Protein AF-0000000078525592 (afdb_homodimer)

Radius of gyration: 19.22 Å; Cα contacts (8 Å, |Δi|>4): 771; chains: 2; bounding box: 45×51×46 Å

Secondary structure (DSSP, 8-state):
-EEEEGGGGGGGTTSSSTTHHHHHHHHHHHS-GGGPPSEEEESBTBSEEEEEEEEE-B-GGGS-EEE-SSEEEEEEEEESEEEEEEEEGGGS-EEEEEETTTTEEEE-S-S--EEEEEETTEEEEE-TTEEEEEEEESSS--EEEEEEEEEE--/-EEEEGGGGGGGTTSSSTTHHHHHHHHHHHS-GGGPPSEEEESSTTSEEEEEEEEE-B-GGGS-EEE-SSEEEEEEEEESEEEEEEEEGGGS-EEEEEETTTTEEEE-S-S--EEEEEETTEEEEE-TTEEEEEEEESSS--EEEEEEEEEE--

Organism: NCBI:txid29354

Sequence (308 aa):
MIFDSAKNLDFYKSLGVDGRYEKAVDFLKNTDLESLAPGKYEIDGKNVFANVTEYTTVPWEEAKYEAHHNYTDIQYMISGSETMTYARIDELAEKVPYNEEKDVVFYDNENPGLKVVVKAGEYMIFNPWDGHKPKAAAGEPAMIKKVIVKIKENMIFDSAKNLDFYKSLGVDGRYEKAVDFLKNTDLESLAPGKYEIDGKNVFANVTEYTTVPWEEAKYEAHHNYTDIQYMISGSETMTYARIDELAEKVPYNEEKDVVFYDNENPGLKVVVKAGEYMIFNPWDGHKPKAAAGEPAMIKKVIVKIKEN

Nearest PDB structures (foldseek):
  4tsd-assembly1_A  TM=8.458E-01  e=1.489E-12  Helicobacter pylori 26695
  1s4c-assembly2_B  TM=8.533E-01  e=1.665E-12  Haemophilus influenzae
  1s4c-assembly1_A  TM=8.804E-01  e=1.548E-11  Haemophilus influenzae
  1s4c-assembly2_C  TM=8.238E-01  e=3.714E-10  Haemophilus influenzae
  4e4h-assembly1_D  TM=6.501E-01  e=3.966E-04  Homo sapiens

Solvent-accessible surface area (backbone atoms only — not comparable to full-atom values): 15692 Å² total; per-residue (Å²): 71,35,46,49,48,60,91,53,44,74,63,52,27,51,32,76,65,93,54,42,34,34,54,52,40,48,50,67,70,71,44,70,65,87,74,56,66,68,43,80,42,72,75,52,62,86,45,22,30,32,40,31,44,69,50,64,28,37,59,61,86,76,38,55,31,30,32,21,78,40,33,27,38,35,44,32,27,65,36,48,55,29,22,37,25,36,40,53,44,91,74,51,51,77,66,40,75,73,36,76,91,77,39,37,30,31,30,52,78,82,62,77,56,50,76,39,78,40,38,51,50,20,34,37,37,34,44,49,65,30,24,35,22,53,57,8,28,58,82,61,66,41,67,30,32,33,37,36,38,36,34,51,73,110,71,35,46,50,48,58,91,52,44,75,62,51,28,50,31,74,64,94,52,43,33,33,53,54,40,48,49,67,71,73,46,70,65,87,76,56,67,68,43,79,42,74,75,52,62,84,44,22,29,32,41,31,46,69,50,64,26,38,58,63,88,76,38,53,31,29,32,20,76,41,32,28,36,36,45,33,27,66,36,46,54,29,20,36,25,37,40,52,44,92,72,52,53,78,67,41,76,74,37,77,91,76,40,37,30,32,30,50,77,84,61,77,56,50,74,38,78,41,36,50,50,19,33,37,39,34,44,49,66,30,24,36,22,52,56,8,27,59,81,61,65,42,67,31,34,33,35,37,38,36,33,51,74,108

Foldseek 3Di:
DDKDFLVCLVVCQPPADDRLSVQVNCCVPPDPQVPDDADKADRPPPQKIKGKDKDWFAALQPWWKKAFQWWKKKKAWQADKWKKFKDFPVPFAWDADADPVVRMTITHCPDVGHIDIAHRRMIDIADRRIIMTIRHDPPDIDMTIIMIMIHTRD/DDKDFLVCLVVCQPPAPDRLSVQVNCCVPPDPQVPDDADKADRPPPQKIKGKDKDWFAALQPWWKKAFQFKKKKKAWAADKWKKFKDFPVPFAWDADADPVVRMTITHCPDVGHIDIAHHRMIDIADRRIIMTIRHHPPDIDMTIIMIMIHTRD

Structure (mmCIF, N/CA/C/O backbone):
data_AF-0000000078525592-model_v1
#
loop_
_entity.id
_entity.type
_entity.pdbx_description
1 polymer 'YhcH/YjgK/YiaL family protein'
#
loop_
_atom_site.group_PDB
_atom_site.id
_atom_site.type_symbol
_atom_site.label_atom_id
_atom_site.label_alt_id
_atom_site.label_comp_id
_atom_site.label_asym_id
_atom_site.label_entity_id
_atom_site.label_seq_id
_atom_site.pdbx_PDB_ins_code
_atom_site.Cartn_x
_atom_site.Cartn_y
_atom_site.Cartn_z
_atom_site.occupancy
_atom_site.B_iso_or_equiv
_atom_site.auth_seq_id
_atom_site.auth_comp_id
_atom_site.auth_asym_id
_atom_site.auth_atom_id
_atom_site.pdbx_PDB_model_num
ATOM 1 N N . MET A 1 1 ? -2.836 -0.033 0.465 1 98.31 1 MET A N 1
ATOM 2 C CA . MET A 1 1 ? -1.88 -0.86 -0.266 1 98.31 1 MET A CA 1
ATOM 3 C C . MET A 1 1 ? -0.454 -0.583 0.199 1 98.31 1 MET A C 1
ATOM 5 O O . MET A 1 1 ? -0.174 0.479 0.758 1 98.31 1 MET A O 1
ATOM 9 N N . ILE A 1 2 ? 0.342 -1.574 0.046 1 98.81 2 ILE A N 1
ATOM 10 C CA . ILE A 1 2 ? 1.771 -1.487 0.323 1 98.81 2 ILE A CA 1
ATOM 11 C C . ILE A 1 2 ? 2.562 -1.888 -0.92 1 98.81 2 ILE A C 1
ATOM 13 O O . ILE A 1 2 ? 2.217 -2.857 -1.598 1 98.81 2 ILE A O 1
ATOM 17 N N . PHE A 1 3 ? 3.545 -1.116 -1.31 1 98.94 3 PHE A N 1
ATOM 18 C CA . PHE A 1 3 ? 4.5 -1.425 -2.367 1 98.94 3 PHE A CA 1
ATOM 19 C C . PHE A 1 3 ? 5.93 -1.281 -1.861 1 98.94 3 PHE A C 1
ATOM 21 O O . PHE A 1 3 ? 6.316 -0.22 -1.367 1 98.94 3 PHE A O 1
ATOM 28 N N . ASP A 1 4 ? 6.695 -2.406 -1.967 1 98.75 4 ASP A N 1
ATOM 29 C CA . ASP A 1 4 ? 8.047 -2.373 -1.416 1 98.75 4 ASP A CA 1
ATOM 30 C C . ASP A 1 4 ? 8.922 -3.445 -2.057 1 98.75 4 ASP A C 1
ATOM 32 O O . ASP A 1 4 ? 8.492 -4.141 -2.98 1 98.75 4 ASP A O 1
ATOM 36 N N . SER A 1 5 ? 10.164 -3.443 -1.726 1 98.19 5 SER A N 1
ATOM 37 C CA . SER A 1 5 ? 11.133 -4.445 -2.166 1 98.19 5 SER A CA 1
ATOM 38 C C . SER A 1 5 ? 11.258 -5.574 -1.15 1 98.19 5 SER A C 1
ATOM 40 O O . SER A 1 5 ? 11.047 -5.367 0.047 1 98.19 5 SER A O 1
ATOM 42 N N . ALA A 1 6 ? 11.664 -6.707 -1.635 1 97.94 6 ALA A N 1
ATOM 43 C CA . ALA A 1 6 ? 11.859 -7.883 -0.792 1 97.94 6 ALA A CA 1
ATOM 44 C C . ALA A 1 6 ? 12.875 -7.605 0.314 1 97.94 6 ALA A C 1
ATOM 46 O O . ALA A 1 6 ? 12.812 -8.203 1.388 1 97.94 6 ALA A O 1
ATOM 47 N N . LYS A 1 7 ? 13.758 -6.668 0.074 1 97.25 7 LYS A N 1
ATOM 48 C CA . LYS A 1 7 ? 14.773 -6.297 1.057 1 97.25 7 LYS A CA 1
ATOM 49 C C . LYS A 1 7 ? 14.133 -5.816 2.355 1 97.25 7 LYS A C 1
ATOM 51 O O . LYS A 1 7 ? 14.758 -5.867 3.418 1 97.25 7 LYS A O 1
ATOM 56 N N . ASN A 1 8 ? 12.898 -5.398 2.281 1 97.56 8 ASN A N 1
ATOM 57 C CA . ASN A 1 8 ? 12.281 -4.754 3.434 1 97.56 8 ASN A CA 1
ATOM 58 C C . ASN A 1 8 ? 11.125 -5.582 3.99 1 97.56 8 ASN A C 1
ATOM 60 O O . ASN A 1 8 ? 10.297 -5.074 4.746 1 97.56 8 ASN A O 1
ATOM 64 N N . LEU A 1 9 ? 11.016 -6.816 3.662 1 98.25 9 LEU A N 1
ATOM 65 C CA . LEU A 1 9 ? 9.906 -7.684 4.055 1 98.25 9 LEU A CA 1
ATOM 66 C C . LEU A 1 9 ? 9.781 -7.742 5.574 1 98.25 9 LEU A C 1
ATOM 68 O O . LEU A 1 9 ? 8.664 -7.781 6.105 1 98.25 9 LEU A O 1
ATOM 72 N N . ASP A 1 10 ? 10.906 -7.746 6.258 1 96.88 10 ASP A N 1
ATOM 73 C CA . ASP A 1 10 ? 10.914 -7.902 7.711 1 96.88 10 ASP A CA 1
ATOM 74 C C . ASP A 1 10 ? 10.156 -6.766 8.391 1 96.88 10 ASP A C 1
ATOM 76 O O . ASP A 1 10 ? 9.602 -6.941 9.477 1 96.88 10 ASP A O 1
ATOM 80 N N . PHE A 1 11 ? 10.102 -5.676 7.758 1 96.62 11 PHE A N 1
ATOM 81 C CA . PHE A 1 11 ? 9.438 -4.508 8.32 1 96.62 11 PHE A CA 1
ATOM 82 C C . PHE A 1 11 ? 7.957 -4.781 8.555 1 96.62 11 PHE A C 1
ATOM 84 O O . PHE A 1 11 ? 7.355 -4.23 9.477 1 96.62 11 PHE A O 1
ATOM 91 N N . TYR A 1 12 ? 7.391 -5.695 7.848 1 97.62 12 TYR A N 1
ATOM 92 C CA . TYR A 1 12 ? 5.945 -5.883 7.824 1 97.62 12 TYR A CA 1
ATOM 93 C C . TYR A 1 12 ? 5.547 -7.117 8.625 1 97.62 12 TYR A C 1
ATOM 95 O O . TYR A 1 12 ? 4.367 -7.48 8.664 1 97.62 12 TYR A O 1
ATOM 103 N N . LYS A 1 13 ? 6.426 -7.75 9.375 1 95.75 13 LYS A N 1
ATOM 104 C CA . LYS A 1 13 ? 6.195 -9.008 10.086 1 95.75 13 LYS A CA 1
ATOM 105 C C . LYS A 1 13 ? 5.148 -8.828 11.18 1 95.75 13 LYS A C 1
ATOM 107 O O . LYS A 1 13 ? 4.449 -9.781 11.531 1 95.75 13 LYS A O 1
ATOM 112 N N . SER A 1 14 ? 5.039 -7.656 11.656 1 94.38 14 SER A N 1
ATOM 113 C CA . SER A 1 14 ? 4.203 -7.453 12.836 1 94.38 14 SER A CA 1
ATOM 114 C C . SER A 1 14 ? 2.793 -7.027 12.445 1 94.38 14 SER A C 1
ATOM 116 O O . SER A 1 14 ? 1.941 -6.816 13.312 1 94.38 14 SER A O 1
ATOM 118 N N . LEU A 1 15 ? 2.529 -6.883 11.148 1 95.75 15 LEU A N 1
ATOM 119 C CA . LEU A 1 15 ? 1.18 -6.52 10.727 1 95.75 15 LEU A CA 1
ATOM 120 C C . LEU A 1 15 ? 0.191 -7.637 11.055 1 95.75 15 LEU A C 1
ATOM 122 O O . LEU A 1 15 ? 0.587 -8.789 11.227 1 95.75 15 LEU A O 1
ATOM 126 N N . GLY A 1 16 ? -1.027 -7.188 11.094 1 88.25 16 GLY A N 1
ATOM 127 C CA . GLY A 1 16 ? -2.096 -8.156 11.281 1 88.25 16 GLY A CA 1
ATOM 128 C C . GLY A 1 16 ? -2.07 -8.82 12.641 1 88.25 16 GLY A C 1
ATOM 129 O O . GLY A 1 16 ? -1.503 -8.281 13.594 1 88.25 16 GLY A O 1
ATOM 130 N N . VAL A 1 17 ? -2.797 -10.023 12.727 1 81.19 17 VAL A N 1
ATOM 131 C CA . VAL A 1 17 ? -2.977 -10.648 14.031 1 81.19 17 VAL A CA 1
ATOM 132 C C . VAL A 1 17 ? -2.412 -12.062 14.008 1 81.19 17 VAL A C 1
ATOM 134 O O . VAL A 1 17 ? -2.166 -12.625 12.938 1 81.19 17 VAL A O 1
ATOM 137 N N . ASP A 1 18 ? -2.068 -12.523 15.172 1 88.19 18 ASP A N 1
ATOM 138 C CA . ASP A 1 18 ? -1.786 -13.93 15.445 1 88.19 18 ASP A CA 1
ATOM 139 C C . ASP A 1 18 ? -0.501 -14.383 14.75 1 88.19 18 ASP A C 1
ATOM 141 O O . ASP A 1 18 ? -0.315 -15.57 14.484 1 88.19 18 ASP A O 1
ATOM 145 N N . GLY A 1 19 ? 0.299 -13.484 14.289 1 95.31 19 GLY A N 1
ATOM 146 C CA . GLY A 1 19 ? 1.594 -13.844 13.734 1 95.31 19 GLY A CA 1
ATOM 147 C C . GLY A 1 19 ? 1.515 -14.32 12.297 1 95.31 19 GLY A C 1
ATOM 148 O O . GLY A 1 19 ? 2.475 -14.883 11.773 1 95.31 19 GLY A O 1
ATOM 149 N N . ARG A 1 20 ? 0.402 -14.18 11.633 1 97.81 20 ARG A N 1
ATOM 150 C CA . ARG A 1 20 ? 0.199 -14.68 10.273 1 97.81 20 ARG A CA 1
ATOM 151 C C . ARG A 1 20 ? 1.096 -13.953 9.281 1 97.81 20 ARG A C 1
ATOM 153 O O . ARG A 1 20 ? 1.631 -14.562 8.352 1 97.81 20 ARG A O 1
ATOM 160 N N . TYR A 1 21 ? 1.303 -12.688 9.5 1 98.12 21 TYR A N 1
ATOM 161 C CA . TYR A 1 21 ? 2.203 -11.938 8.633 1 98.12 21 TYR A CA 1
ATOM 162 C C . TYR A 1 21 ? 3.639 -12.43 8.781 1 98.12 21 TYR A C 1
ATOM 164 O O . TYR A 1 21 ? 4.391 -12.469 7.801 1 98.12 21 TYR A O 1
ATOM 172 N N . GLU A 1 22 ? 3.979 -12.703 10.039 1 97.81 22 GLU A N 1
ATOM 173 C CA . GLU A 1 22 ? 5.312 -13.242 10.273 1 97.81 22 GLU A CA 1
ATOM 174 C C . GLU A 1 22 ? 5.527 -14.539 9.492 1 97.81 22 GLU A C 1
ATOM 176 O O . GLU A 1 22 ? 6.578 -14.734 8.875 1 97.81 22 GLU A O 1
ATOM 181 N N . LYS A 1 23 ? 4.578 -15.414 9.5 1 98.5 23 LYS A N 1
ATOM 182 C CA . LYS A 1 23 ? 4.664 -16.672 8.766 1 98.5 23 LYS A CA 1
ATOM 183 C C . LYS A 1 23 ? 4.77 -16.438 7.266 1 98.5 23 LYS A C 1
ATOM 185 O O . LYS A 1 23 ? 5.539 -17.109 6.574 1 98.5 23 LYS A O 1
ATOM 190 N N . ALA A 1 24 ? 3.977 -15.484 6.777 1 98.69 24 ALA A N 1
ATOM 191 C CA . ALA A 1 24 ? 4.012 -15.141 5.359 1 98.69 24 ALA A CA 1
ATOM 192 C C . ALA A 1 24 ? 5.379 -14.594 4.961 1 98.69 24 ALA A C 1
ATOM 194 O O . ALA A 1 24 ? 5.957 -15.016 3.959 1 98.69 24 ALA A O 1
ATOM 195 N N . VAL A 1 25 ? 5.875 -13.688 5.738 1 98.5 25 VAL A N 1
ATOM 196 C CA . VAL A 1 25 ? 7.16 -13.055 5.477 1 98.5 25 VAL A CA 1
ATOM 197 C C . VAL A 1 25 ? 8.273 -14.094 5.539 1 98.5 25 VAL A C 1
ATOM 199 O O . VAL A 1 25 ? 9.164 -14.117 4.68 1 98.5 25 VAL A O 1
ATOM 202 N N . ASP A 1 26 ? 8.258 -14.914 6.555 1 98.56 26 ASP A N 1
ATOM 203 C CA . ASP A 1 26 ? 9.266 -15.961 6.691 1 98.56 26 ASP A CA 1
ATOM 204 C C . ASP A 1 26 ? 9.25 -16.891 5.484 1 98.56 26 ASP A C 1
ATOM 206 O O . ASP A 1 26 ? 10.305 -17.328 5.012 1 98.56 26 ASP A O 1
ATOM 210 N N . PHE A 1 27 ? 8.086 -17.297 5.031 1 98.88 27 PHE A N 1
ATOM 211 C CA . PHE A 1 27 ? 7.973 -18.125 3.84 1 98.88 27 PHE A CA 1
ATOM 212 C C . PHE A 1 27 ? 8.656 -17.469 2.648 1 98.88 27 PHE A C 1
ATOM 214 O O . PHE A 1 27 ? 9.461 -18.094 1.956 1 98.88 27 PHE A O 1
ATOM 221 N N . LEU A 1 28 ? 8.344 -16.156 2.436 1 98.81 28 LEU A N 1
ATOM 222 C CA . LEU A 1 28 ? 8.867 -15.422 1.283 1 98.81 28 LEU A CA 1
ATOM 223 C C . LEU A 1 28 ? 10.383 -15.266 1.377 1 98.81 28 LEU A C 1
ATOM 225 O O . LEU A 1 28 ? 11.078 -15.297 0.36 1 98.81 28 LEU A O 1
ATOM 229 N N . LYS A 1 29 ? 10.875 -15.133 2.562 1 98.25 29 LYS A N 1
ATOM 230 C CA . LYS A 1 29 ? 12.289 -14.836 2.764 1 98.25 29 LYS A CA 1
ATOM 231 C C . LYS A 1 29 ? 13.125 -16.109 2.754 1 98.25 29 LYS A C 1
ATOM 233 O O . LYS A 1 29 ? 14.281 -16.094 2.328 1 98.25 29 LYS A O 1
ATOM 238 N N . ASN A 1 30 ? 12.57 -17.156 3.211 1 98 30 ASN A N 1
ATOM 239 C CA . ASN A 1 30 ? 13.398 -18.312 3.523 1 98 30 ASN A CA 1
ATOM 240 C C . ASN A 1 30 ? 13.141 -19.469 2.543 1 98 30 ASN A C 1
ATOM 242 O O . ASN A 1 30 ? 13.766 -20.516 2.645 1 98 30 ASN A O 1
ATOM 246 N N . THR A 1 31 ? 12.281 -19.344 1.622 1 98.38 31 THR A N 1
ATOM 247 C CA . THR A 1 31 ? 11.984 -20.375 0.638 1 98.38 31 THR A CA 1
ATOM 248 C C . THR A 1 31 ? 12.68 -20.078 -0.688 1 98.38 31 THR A C 1
ATOM 250 O O . THR A 1 31 ? 12.758 -18.922 -1.104 1 98.38 31 THR A O 1
ATOM 253 N N . ASP A 1 32 ? 13.188 -21.078 -1.348 1 98.44 32 ASP A N 1
ATOM 254 C CA . ASP A 1 32 ? 13.656 -20.953 -2.723 1 98.44 32 ASP A CA 1
ATOM 255 C C . ASP A 1 32 ? 12.484 -20.844 -3.697 1 98.44 32 ASP A C 1
ATOM 257 O O . ASP A 1 32 ? 12.125 -21.828 -4.352 1 98.44 32 ASP A O 1
ATOM 261 N N . LEU A 1 33 ? 11.961 -19.688 -3.922 1 98.69 33 LEU A N 1
ATOM 262 C CA . LEU A 1 33 ? 10.734 -19.438 -4.672 1 98.69 33 LEU A CA 1
ATOM 263 C C . LEU A 1 3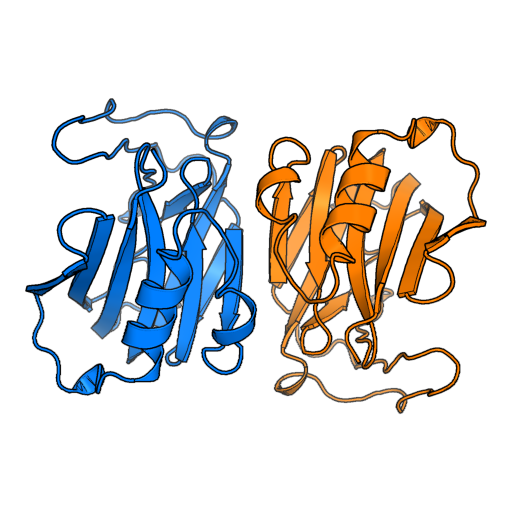3 ? 10.906 -19.797 -6.141 1 98.69 33 LEU A C 1
ATOM 265 O O . LEU A 1 33 ? 9.953 -20.234 -6.793 1 98.69 33 LEU A O 1
ATOM 269 N N . GLU A 1 34 ? 12.031 -19.547 -6.668 1 98 34 GLU A N 1
ATOM 270 C CA . GLU A 1 34 ? 12.305 -19.844 -8.07 1 98 34 GLU A CA 1
ATOM 271 C C . GLU A 1 34 ? 12.102 -21.328 -8.375 1 98 34 GLU A C 1
ATOM 273 O O . GLU A 1 34 ? 11.688 -21.688 -9.484 1 98 34 GLU A O 1
ATOM 278 N N . SER A 1 35 ? 12.336 -22.141 -7.383 1 98.12 35 SER A N 1
ATOM 279 C CA . SER A 1 35 ? 12.305 -23.578 -7.602 1 98.12 35 SER A CA 1
ATOM 280 C C . SER A 1 35 ? 10.898 -24.141 -7.387 1 98.12 35 SER A C 1
ATOM 282 O O . SER A 1 35 ? 10.625 -25.297 -7.723 1 98.12 35 SER A O 1
ATOM 284 N N . LEU A 1 36 ? 10.016 -23.359 -6.863 1 98.31 36 LEU A N 1
ATOM 285 C CA . LEU A 1 36 ? 8.664 -23.844 -6.617 1 98.31 36 LEU A CA 1
ATOM 286 C C . LEU A 1 36 ? 7.895 -23.984 -7.926 1 98.31 36 LEU A C 1
ATOM 288 O O . LEU A 1 36 ? 7.922 -23.094 -8.773 1 98.31 36 LEU A O 1
ATOM 292 N N . ALA A 1 37 ? 7.215 -25.094 -8.094 1 98.5 37 ALA A N 1
ATOM 293 C CA . ALA A 1 37 ? 6.297 -25.281 -9.219 1 98.5 37 ALA A CA 1
ATOM 294 C C . ALA A 1 37 ? 4.996 -24.516 -8.992 1 98.5 37 ALA A C 1
ATOM 296 O O . ALA A 1 37 ? 4.602 -24.266 -7.844 1 98.5 37 ALA A O 1
ATOM 297 N N . PRO A 1 38 ? 4.387 -24.125 -10.047 1 98.75 38 PRO A N 1
ATOM 298 C CA . PRO A 1 38 ? 3.059 -23.531 -9.859 1 98.75 38 PRO A CA 1
ATOM 299 C C . PRO A 1 38 ? 2.129 -24.422 -9.039 1 98.75 38 PRO A C 1
ATOM 301 O O . PRO A 1 38 ? 2.15 -25.641 -9.195 1 98.75 38 PRO A O 1
ATOM 304 N N . GLY A 1 39 ? 1.322 -23.828 -8.188 1 98.69 39 GLY A N 1
ATOM 305 C CA . GLY A 1 39 ? 0.437 -24.578 -7.305 1 98.69 39 GLY A CA 1
ATOM 306 C C . GLY A 1 39 ? 0.219 -23.906 -5.965 1 98.69 39 GLY A C 1
ATOM 307 O O . GLY A 1 39 ? 0.645 -22.766 -5.762 1 98.69 39 GLY A O 1
ATOM 308 N N . LYS A 1 40 ? -0.537 -24.625 -5.141 1 98.56 40 LYS A N 1
ATOM 309 C CA . LYS A 1 40 ? -0.869 -24.125 -3.809 1 98.56 40 LYS A CA 1
ATOM 310 C C . LYS A 1 40 ? 0.047 -24.734 -2.75 1 98.56 40 LYS A C 1
ATOM 312 O O . LYS A 1 40 ? 0.331 -25.938 -2.783 1 98.56 40 LYS A O 1
ATOM 317 N N . TYR A 1 41 ? 0.529 -23.891 -1.869 1 98.62 41 TYR A N 1
ATOM 318 C CA . TYR A 1 41 ? 1.381 -24.312 -0.76 1 98.62 41 TYR A CA 1
ATOM 319 C C . TYR A 1 41 ? 0.82 -23.828 0.57 1 98.62 41 TYR A C 1
ATOM 321 O O . TYR A 1 41 ? 0.734 -22.609 0.809 1 98.62 41 TYR A O 1
ATOM 329 N N . GLU A 1 42 ? 0.548 -24.781 1.473 1 98.56 42 GLU A N 1
ATOM 330 C CA . GLU A 1 42 ? 0.082 -24.406 2.803 1 98.56 42 GLU A CA 1
ATOM 331 C C . GLU A 1 42 ? 1.243 -23.969 3.688 1 98.56 42 GLU A C 1
ATOM 333 O O . GLU A 1 42 ? 2.303 -24.594 3.693 1 98.56 42 GLU A O 1
ATOM 338 N N . ILE A 1 43 ? 1.131 -22.938 4.387 1 98.5 43 ILE A N 1
ATOM 339 C CA . ILE A 1 43 ? 2.107 -22.422 5.34 1 98.5 43 ILE A CA 1
ATOM 340 C C . ILE A 1 43 ? 1.588 -22.609 6.766 1 98.5 43 ILE A C 1
ATOM 342 O O . ILE A 1 43 ? 2.299 -23.141 7.625 1 98.5 43 ILE A O 1
ATOM 346 N N . ASP A 1 44 ? 0.376 -22.219 7.047 1 98.12 44 ASP A N 1
ATOM 347 C CA . ASP A 1 44 ? -0.374 -22.391 8.289 1 98.12 44 ASP A CA 1
ATOM 348 C C . ASP A 1 44 ? -1.836 -22.734 8 1 98.12 44 ASP A C 1
ATOM 350 O O . ASP A 1 44 ? -2.74 -22.016 8.438 1 98.12 44 ASP A O 1
ATOM 354 N N . GLY A 1 45 ? -2.008 -23.859 7.297 1 97.38 45 GLY A N 1
ATOM 355 C CA . GLY A 1 45 ? -3.348 -24.25 6.883 1 97.38 45 GLY A CA 1
ATOM 356 C C . GLY A 1 45 ? -4.051 -23.188 6.059 1 97.38 45 GLY A C 1
ATOM 357 O O . GLY A 1 45 ? -3.486 -22.672 5.09 1 97.38 45 GLY A O 1
ATOM 358 N N . LYS A 1 46 ? -5.273 -22.859 6.496 1 96.75 46 LYS A N 1
ATOM 359 C CA . LYS A 1 46 ? -6.07 -21.875 5.773 1 96.75 46 LYS A CA 1
ATOM 360 C C . LYS A 1 46 ? -5.77 -20.453 6.262 1 96.75 46 LYS A C 1
ATOM 362 O O . LYS A 1 46 ? -6.172 -19.469 5.633 1 96.75 46 LYS A O 1
ATOM 367 N N . ASN A 1 47 ? -5.023 -20.375 7.328 1 97.88 47 ASN A N 1
ATOM 368 C CA . ASN A 1 47 ? -4.691 -19.062 7.863 1 97.88 47 ASN A CA 1
ATOM 369 C C . ASN A 1 47 ? -3.703 -18.328 6.961 1 97.88 47 ASN A C 1
ATOM 371 O O . ASN A 1 47 ? -3.781 -17.109 6.816 1 97.88 47 ASN A O 1
ATOM 375 N N . VAL A 1 48 ? -2.746 -19.078 6.477 1 98.69 48 VAL A N 1
ATOM 376 C CA . VAL A 1 48 ? -1.745 -18.547 5.555 1 98.69 48 VAL A CA 1
ATOM 377 C C . VAL A 1 48 ? -1.385 -19.609 4.516 1 98.69 48 VAL A C 1
ATOM 379 O O . VAL A 1 48 ? -1.022 -20.734 4.867 1 98.69 48 VAL A O 1
ATOM 382 N N . PHE A 1 49 ? -1.518 -19.297 3.264 1 98.81 49 PHE A N 1
ATOM 383 C CA . PHE A 1 49 ? -1.084 -20.172 2.191 1 98.81 49 PHE A CA 1
ATOM 384 C C . PHE A 1 49 ? -0.608 -19.375 0.985 1 98.81 49 PHE A C 1
ATOM 386 O O . PHE A 1 49 ? -0.809 -18.156 0.922 1 98.81 49 PHE A O 1
ATOM 393 N N . ALA A 1 50 ? 0.064 -20.078 0.077 1 98.88 50 ALA A N 1
ATOM 394 C CA . ALA A 1 50 ? 0.653 -19.422 -1.09 1 98.88 50 ALA A CA 1
ATOM 395 C C . ALA A 1 50 ? 0.194 -20.094 -2.383 1 98.88 50 ALA A C 1
ATOM 397 O O . ALA A 1 50 ? 0.073 -21.312 -2.445 1 98.88 50 ALA A O 1
ATOM 398 N N . ASN A 1 51 ? -0.088 -19.266 -3.342 1 98.81 51 ASN A N 1
ATOM 399 C CA . ASN A 1 51 ? -0.322 -19.719 -4.711 1 98.81 51 ASN A CA 1
ATOM 400 C C . ASN A 1 51 ? 0.789 -19.25 -5.648 1 98.81 51 ASN A C 1
ATOM 402 O O . ASN A 1 51 ? 0.979 -18.047 -5.848 1 98.81 51 ASN A O 1
ATOM 406 N N . VAL A 1 52 ? 1.502 -20.219 -6.191 1 98.88 52 VAL A N 1
ATOM 407 C CA . VAL A 1 52 ? 2.52 -19.906 -7.195 1 98.88 52 VAL A CA 1
ATOM 408 C C . VAL A 1 52 ? 1.918 -20.031 -8.594 1 98.88 52 VAL A C 1
ATOM 410 O O . VAL A 1 52 ? 1.254 -21.016 -8.914 1 98.88 52 VAL A O 1
ATOM 413 N N . THR A 1 53 ? 2.121 -19.016 -9.367 1 98.62 53 THR A N 1
ATOM 414 C CA . THR A 1 53 ? 1.538 -19.016 -10.703 1 98.62 53 THR A CA 1
ATOM 415 C C . THR A 1 53 ? 2.541 -18.5 -11.734 1 98.62 53 THR A C 1
ATOM 417 O O . THR A 1 53 ? 3.463 -17.75 -11.391 1 98.62 53 THR A O 1
ATOM 420 N N . GLU A 1 54 ? 2.428 -18.984 -12.906 1 98.44 54 GLU A N 1
ATOM 421 C CA . GLU A 1 54 ? 3.166 -18.594 -14.102 1 98.44 54 GLU A CA 1
ATOM 422 C C . GLU A 1 54 ? 2.225 -18.344 -15.273 1 98.44 54 GLU A C 1
ATOM 424 O O . GLU A 1 54 ? 1.35 -19.172 -15.555 1 98.44 54 GLU A O 1
ATOM 429 N N . TYR A 1 55 ? 2.441 -17.188 -15.938 1 98.69 55 TYR A N 1
ATOM 430 C CA . TYR A 1 55 ? 1.593 -16.891 -17.078 1 98.69 55 TYR A CA 1
ATOM 431 C C . TYR A 1 55 ? 2.166 -15.734 -17.906 1 98.69 55 TYR A C 1
ATOM 433 O O . TYR A 1 55 ? 3.119 -15.078 -17.469 1 98.69 55 TYR A O 1
ATOM 441 N N . THR A 1 56 ? 1.649 -15.57 -19.094 1 98.88 56 THR A N 1
ATOM 442 C CA . THR A 1 56 ? 1.935 -14.391 -19.891 1 98.88 56 THR A CA 1
ATOM 443 C C . THR A 1 56 ? 0.983 -13.25 -19.547 1 98.88 56 THR A C 1
ATOM 445 O O . THR A 1 56 ? -0.237 -13.422 -19.562 1 98.88 56 THR A O 1
ATOM 448 N N . THR A 1 57 ? 1.49 -12.141 -19.188 1 98.88 57 THR A N 1
ATOM 449 C CA . THR A 1 57 ? 0.654 -11 -18.828 1 98.88 57 THR A CA 1
ATOM 450 C C . THR A 1 57 ? -0.234 -10.594 -20 1 98.88 57 THR A C 1
ATOM 452 O O . THR A 1 57 ? 0.064 -10.922 -21.156 1 98.88 57 THR A O 1
ATOM 455 N N . VAL A 1 58 ? -1.279 -9.898 -19.781 1 98.75 58 VAL A N 1
ATOM 456 C CA . VAL A 1 58 ? -2.271 -9.508 -20.766 1 98.75 58 VAL A CA 1
ATOM 457 C C . VAL A 1 58 ? -2.4 -7.984 -20.812 1 98.75 58 VAL A C 1
ATOM 459 O O . VAL A 1 58 ? -1.922 -7.293 -19.906 1 98.75 58 VAL A O 1
ATOM 462 N N . PRO A 1 59 ? -3.043 -7.445 -21.859 1 98.31 59 PRO A N 1
ATOM 463 C CA . PRO A 1 59 ? -3.338 -6.008 -21.844 1 98.31 59 PRO A CA 1
ATOM 464 C C . PRO A 1 59 ? -4.164 -5.594 -20.625 1 98.31 59 PRO A C 1
ATOM 466 O O . PRO A 1 59 ? -4.992 -6.371 -20.141 1 98.31 59 PRO A O 1
ATOM 469 N N . TRP A 1 60 ? -3.938 -4.434 -20.125 1 98.25 60 TRP A N 1
ATOM 470 C CA . TRP A 1 60 ? -4.605 -3.92 -18.938 1 98.25 60 TRP A CA 1
ATOM 471 C C . TRP A 1 60 ? -6.117 -4.086 -19.047 1 98.25 60 TRP A C 1
ATOM 473 O O . TRP A 1 60 ? -6.781 -4.43 -18.062 1 98.25 60 TRP A O 1
ATOM 483 N N . GLU A 1 61 ? -6.684 -3.898 -20.25 1 97.38 61 GLU A N 1
ATOM 484 C CA . GLU A 1 61 ? -8.125 -3.932 -20.453 1 97.38 61 GLU A CA 1
ATOM 485 C C . GLU A 1 61 ? -8.688 -5.336 -20.234 1 97.38 61 GLU A C 1
ATOM 487 O O . GLU A 1 61 ? -9.875 -5.5 -19.953 1 97.38 61 GLU A O 1
ATOM 492 N N . GLU A 1 62 ? -7.844 -6.301 -20.359 1 97.62 62 GLU A N 1
ATOM 493 C CA . GLU A 1 62 ? -8.281 -7.688 -20.25 1 97.62 62 GLU A CA 1
ATOM 494 C C . GLU A 1 62 ? -8.133 -8.203 -18.812 1 97.62 62 GLU A C 1
ATOM 496 O O . GLU A 1 62 ? -8.711 -9.234 -18.469 1 97.62 62 GLU A O 1
ATOM 501 N N . ALA A 1 63 ? -7.297 -7.531 -18.016 1 98 63 ALA A N 1
ATOM 502 C CA . ALA A 1 63 ? -7.188 -7.887 -16.594 1 98 63 ALA A CA 1
ATOM 503 C C . ALA A 1 63 ? -8.43 -7.461 -15.828 1 98 63 ALA A C 1
ATOM 505 O O . ALA A 1 63 ? -9.227 -6.648 -16.312 1 98 63 ALA A O 1
ATOM 506 N N . LYS A 1 64 ? -8.555 -8.031 -14.594 1 97.44 64 LYS A N 1
ATOM 507 C CA . LYS A 1 64 ? -9.781 -7.797 -13.828 1 97.44 64 LYS A CA 1
ATOM 508 C C . LYS A 1 64 ? -9.469 -7.219 -12.453 1 97.44 64 LYS A C 1
ATOM 510 O O . LYS A 1 64 ? -8.523 -7.652 -11.789 1 97.44 64 LYS A O 1
ATOM 515 N N . TYR A 1 65 ? -10.297 -6.223 -12.102 1 98.38 65 TYR A N 1
ATOM 516 C CA . TYR A 1 65 ? -10.289 -5.746 -10.727 1 98.38 65 TYR A CA 1
ATOM 517 C C . TYR A 1 65 ? -10.953 -6.75 -9.797 1 98.38 65 TYR A C 1
ATOM 519 O O . TYR A 1 65 ? -12.055 -7.23 -10.078 1 98.38 65 TYR A O 1
ATOM 527 N N . GLU A 1 66 ? -10.344 -6.988 -8.711 1 98.81 66 GLU A N 1
ATOM 528 C CA . GLU A 1 66 ? -10.914 -7.891 -7.715 1 98.81 66 GLU A CA 1
ATOM 529 C C . GLU A 1 66 ? -10.594 -7.426 -6.297 1 98.81 66 GLU A C 1
ATOM 531 O O . GLU A 1 66 ? -9.742 -6.551 -6.105 1 98.81 66 GLU A O 1
ATOM 536 N N . ALA A 1 67 ? -11.211 -7.984 -5.383 1 98.62 67 ALA A N 1
ATOM 537 C CA . ALA A 1 67 ? -10.898 -7.875 -3.963 1 98.62 67 ALA A CA 1
ATOM 538 C C . ALA A 1 67 ? -11.312 -9.133 -3.211 1 98.62 67 ALA A C 1
ATOM 540 O O . ALA A 1 67 ? -12.094 -9.938 -3.723 1 98.62 67 ALA A O 1
ATOM 541 N N . HIS A 1 68 ? -10.734 -9.297 -2.111 1 98.44 68 HIS A N 1
ATOM 542 C CA . HIS A 1 68 ? -11.047 -10.398 -1.202 1 98.44 68 HIS A CA 1
ATOM 543 C C . HIS A 1 68 ? -11.547 -9.875 0.14 1 98.44 68 HIS A C 1
ATOM 545 O O . HIS A 1 68 ? -11.039 -8.875 0.651 1 98.44 68 HIS A O 1
ATOM 551 N N . HIS A 1 69 ? -12.516 -10.562 0.728 1 97.25 69 HIS A N 1
ATOM 552 C CA . HIS A 1 69 ? -13.086 -10.125 1.998 1 97.25 69 HIS A CA 1
ATOM 553 C C . HIS A 1 69 ? -12.312 -10.719 3.176 1 97.25 69 HIS A C 1
ATOM 555 O O . HIS A 1 69 ? -12.219 -10.094 4.234 1 97.25 69 HIS A O 1
ATOM 561 N N . ASN A 1 70 ? -11.766 -11.867 2.92 1 97.56 70 ASN A N 1
ATOM 562 C CA . ASN A 1 70 ? -11.266 -12.609 4.07 1 97.56 70 ASN A CA 1
ATOM 563 C C . ASN A 1 70 ? -9.734 -12.648 4.094 1 97.56 70 ASN A C 1
ATOM 565 O O . ASN A 1 70 ? -9.133 -12.961 5.121 1 97.56 70 ASN A O 1
ATOM 569 N N . TYR A 1 71 ? -9.148 -12.328 3.008 1 98.06 71 TYR A N 1
ATOM 570 C CA . TYR A 1 71 ? -7.703 -12.516 2.928 1 98.06 71 TYR A CA 1
ATOM 571 C C . TYR A 1 71 ? -7.012 -11.25 2.439 1 98.06 71 TYR A C 1
ATOM 573 O O . TYR A 1 71 ? -7.531 -10.547 1.568 1 98.06 71 TYR A O 1
ATOM 581 N N . THR A 1 72 ? -5.938 -11.016 2.959 1 98.31 72 THR A N 1
ATOM 582 C CA . THR A 1 72 ? -4.934 -10.133 2.375 1 98.31 72 THR A CA 1
ATOM 583 C C . THR A 1 72 ? -4.066 -10.891 1.369 1 98.31 72 THR A C 1
ATOM 585 O O . THR A 1 72 ? -3.719 -12.047 1.59 1 98.31 72 THR A O 1
ATOM 588 N N . ASP A 1 73 ? -3.73 -10.242 0.291 1 98.81 73 ASP A N 1
ATOM 589 C CA . ASP A 1 73 ? -2.814 -10.789 -0.705 1 98.81 73 ASP A CA 1
ATOM 590 C C . ASP A 1 73 ? -1.45 -10.109 -0.632 1 98.81 73 ASP A C 1
ATOM 592 O O . ASP A 1 73 ? -1.356 -8.883 -0.75 1 98.81 73 ASP A O 1
ATOM 596 N N . ILE A 1 74 ? -0.422 -10.867 -0.448 1 98.88 74 ILE A N 1
ATOM 597 C CA . ILE A 1 74 ? 0.909 -10.398 -0.814 1 98.88 74 ILE A CA 1
ATOM 598 C C . ILE A 1 74 ? 1.271 -10.906 -2.207 1 98.88 74 ILE A C 1
ATOM 600 O O . ILE A 1 74 ? 1.488 -12.102 -2.4 1 98.88 74 ILE A O 1
ATOM 604 N N . GLN A 1 75 ? 1.254 -10.039 -3.166 1 98.94 75 GLN A N 1
ATOM 605 C CA . GLN A 1 75 ? 1.639 -10.352 -4.539 1 98.94 75 GLN A CA 1
ATOM 606 C C . GLN A 1 75 ? 3.131 -10.117 -4.758 1 98.94 75 GLN A C 1
ATOM 608 O O . GLN A 1 75 ? 3.561 -8.984 -4.98 1 98.94 75 GLN A O 1
ATOM 613 N N . TYR A 1 76 ? 3.918 -11.172 -4.758 1 98.94 76 TYR A N 1
ATOM 614 C CA . TYR A 1 76 ? 5.371 -11.109 -4.848 1 98.94 76 TYR A CA 1
ATOM 615 C C . TYR A 1 76 ? 5.855 -11.586 -6.211 1 98.94 76 TYR A C 1
ATOM 617 O O . TYR A 1 76 ? 5.59 -12.719 -6.613 1 98.94 76 TYR A O 1
ATOM 625 N N . MET A 1 77 ? 6.625 -10.734 -6.914 1 98.94 77 MET A N 1
ATOM 626 C CA . MET A 1 77 ? 7.129 -11.062 -8.242 1 98.94 77 MET A CA 1
ATOM 627 C C . MET A 1 77 ? 8.43 -11.852 -8.148 1 98.94 77 MET A C 1
ATOM 629 O O . MET A 1 77 ? 9.438 -11.336 -7.66 1 98.94 77 MET A O 1
ATOM 633 N N . ILE A 1 78 ? 8.383 -13.07 -8.602 1 98.88 78 ILE A N 1
ATOM 634 C CA . ILE A 1 78 ? 9.57 -13.922 -8.594 1 98.88 78 ILE A CA 1
ATOM 635 C C . ILE A 1 78 ? 10.43 -13.625 -9.82 1 98.88 78 ILE A C 1
ATOM 637 O O . ILE A 1 78 ? 11.641 -13.414 -9.695 1 98.88 78 ILE A O 1
ATOM 641 N N . SER A 1 79 ? 9.836 -13.578 -10.977 1 98.81 79 SER A N 1
ATOM 642 C CA . SER A 1 79 ? 10.516 -13.25 -12.227 1 98.81 79 SER A CA 1
ATOM 643 C C . SER A 1 79 ? 9.602 -12.469 -13.164 1 98.81 79 SER A C 1
ATOM 645 O O . SER A 1 79 ? 8.383 -12.672 -13.156 1 98.81 79 SER A O 1
ATOM 647 N N . GLY A 1 80 ? 10.25 -11.586 -14 1 98.56 80 GLY A N 1
ATOM 648 C CA . GLY A 1 80 ? 9.492 -10.734 -14.891 1 98.56 80 GLY A CA 1
ATOM 649 C C . GLY A 1 80 ? 8.93 -9.5 -14.211 1 98.56 80 GLY A C 1
ATOM 650 O O . GLY A 1 80 ? 9.469 -9.039 -13.203 1 98.56 80 GLY A O 1
ATOM 651 N N . SER A 1 81 ? 7.965 -8.844 -14.875 1 98.69 81 SER A N 1
ATOM 652 C CA . SER A 1 81 ? 7.281 -7.664 -14.352 1 98.69 81 SER A CA 1
ATOM 653 C C . SER A 1 81 ? 5.824 -7.621 -14.797 1 98.69 81 SER A C 1
ATOM 655 O O . SER A 1 81 ? 5.488 -8.109 -15.883 1 98.69 81 SER A O 1
ATOM 657 N N . GLU A 1 82 ? 4.984 -7.117 -13.977 1 98.56 82 GLU A N 1
ATOM 658 C CA . GLU A 1 82 ? 3.576 -6.918 -14.305 1 98.56 82 GLU A CA 1
ATOM 659 C C . GLU A 1 82 ? 3.053 -5.609 -13.727 1 98.56 82 GLU A C 1
ATOM 661 O O . GLU A 1 82 ? 3.605 -5.09 -12.75 1 98.56 82 GLU A O 1
ATOM 666 N N . THR A 1 83 ? 2.107 -5.059 -14.398 1 98.88 83 THR A N 1
ATOM 667 C CA . THR A 1 83 ? 1.395 -3.912 -13.844 1 98.88 83 THR A CA 1
ATOM 668 C C . THR A 1 83 ? 0.26 -4.371 -12.93 1 98.88 83 THR A C 1
ATOM 670 O O . THR A 1 83 ? -0.617 -5.125 -13.352 1 98.88 83 THR A O 1
ATOM 673 N N . MET A 1 84 ? 0.299 -3.975 -11.68 1 98.88 84 MET A N 1
ATOM 674 C CA . MET A 1 84 ? -0.8 -4.184 -10.742 1 98.88 84 MET A CA 1
ATOM 675 C C . MET A 1 84 ? -1.472 -2.859 -10.391 1 98.88 84 MET A C 1
ATOM 677 O O . MET A 1 84 ? -0.806 -1.912 -9.969 1 98.88 84 MET A O 1
ATOM 681 N N . THR A 1 85 ? -2.754 -2.836 -10.578 1 98.88 85 THR A N 1
ATOM 682 C CA . THR A 1 85 ? -3.5 -1.598 -10.383 1 98.88 85 THR A CA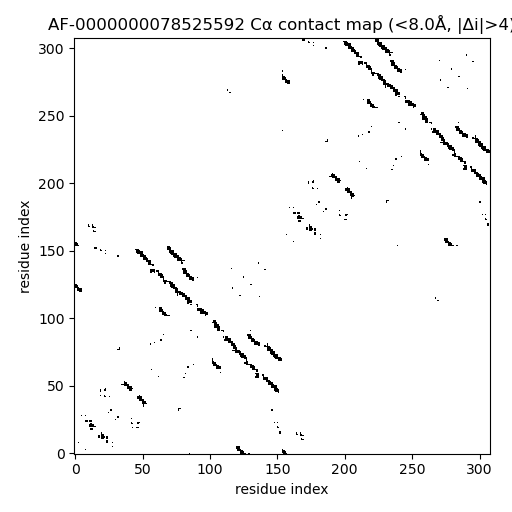 1
ATOM 683 C C . THR A 1 85 ? -4.262 -1.631 -9.055 1 98.88 85 THR A C 1
ATOM 685 O O . THR A 1 85 ? -4.852 -2.652 -8.703 1 98.88 85 THR A O 1
ATOM 688 N N . TYR A 1 86 ? -4.219 -0.552 -8.352 1 98.88 86 TYR A N 1
ATOM 689 C CA . TYR A 1 86 ? -4.914 -0.379 -7.078 1 98.88 86 TYR A CA 1
ATOM 690 C C . TYR A 1 86 ? -6.027 0.653 -7.199 1 98.88 86 TYR A C 1
ATOM 692 O O . TYR A 1 86 ? -5.863 1.676 -7.867 1 98.88 86 TYR A O 1
ATOM 700 N N . ALA A 1 87 ? -7.109 0.42 -6.578 1 98.56 87 ALA A N 1
ATOM 701 C CA . ALA A 1 87 ? -8.156 1.386 -6.25 1 98.56 87 ALA A CA 1
ATOM 702 C C . ALA A 1 87 ? -8.891 0.982 -4.977 1 98.56 87 ALA A C 1
ATOM 704 O O . ALA A 1 87 ? -9.016 -0.207 -4.672 1 98.56 87 ALA A O 1
ATOM 705 N N . ARG A 1 88 ? -9.438 1.932 -4.25 1 97.81 88 ARG A N 1
ATOM 706 C CA . ARG A 1 88 ? -10.289 1.59 -3.113 1 97.81 88 ARG A CA 1
ATOM 707 C C . ARG A 1 88 ? -11.562 0.886 -3.572 1 97.81 88 ARG A C 1
ATOM 709 O O . ARG A 1 88 ? -12.156 1.269 -4.578 1 97.81 88 ARG A O 1
ATOM 716 N N . ILE A 1 89 ? -11.922 -0.007 -2.779 1 97.81 89 ILE A N 1
ATOM 717 C CA . ILE A 1 89 ? -13.078 -0.787 -3.213 1 97.81 89 ILE A CA 1
ATOM 718 C C . ILE A 1 89 ? -14.312 0.108 -3.266 1 97.81 89 ILE A C 1
ATOM 720 O O . ILE A 1 89 ? -15.219 -0.118 -4.074 1 97.81 89 ILE A O 1
ATOM 724 N N . ASP A 1 90 ? -14.383 1.128 -2.447 1 96.62 90 ASP A N 1
ATOM 725 C CA . ASP A 1 90 ? -15.562 1.996 -2.42 1 96.62 90 ASP A CA 1
ATOM 726 C C . ASP A 1 90 ? -15.594 2.914 -3.641 1 96.62 90 ASP A C 1
ATOM 728 O O . ASP A 1 90 ? -16.578 3.625 -3.861 1 96.62 90 ASP A O 1
ATOM 732 N N . GLU A 1 91 ? -14.562 2.877 -4.477 1 97.12 91 GLU A N 1
ATOM 733 C CA . GLU A 1 91 ? -14.508 3.648 -5.715 1 97.12 91 GLU A CA 1
ATOM 734 C C . GLU A 1 91 ? -14.781 2.766 -6.93 1 97.12 91 GLU A C 1
ATOM 736 O O . GLU A 1 91 ? -14.695 3.223 -8.07 1 97.12 91 GLU A O 1
ATOM 741 N N . LEU A 1 92 ? -15.031 1.532 -6.684 1 98.06 92 LEU A N 1
ATOM 742 C CA . LEU A 1 92 ? -15.203 0.564 -7.762 1 98.06 92 LEU A CA 1
ATOM 743 C C . LEU A 1 92 ? -16.641 0.082 -7.832 1 98.06 92 LEU A C 1
ATOM 745 O O . LEU A 1 92 ? -17.328 0.011 -6.812 1 98.06 92 LEU A O 1
ATOM 749 N N . ALA A 1 93 ? -17.094 -0.234 -9.023 1 97.94 93 ALA A N 1
ATOM 750 C CA . ALA A 1 93 ? -18.406 -0.821 -9.234 1 97.94 93 ALA A CA 1
ATOM 751 C C . ALA A 1 93 ? -18.312 -2.334 -9.406 1 97.94 93 ALA A C 1
ATOM 753 O O . ALA A 1 93 ? -17.547 -2.822 -10.242 1 97.94 93 ALA A O 1
ATOM 754 N N . GLU A 1 94 ? -19.094 -3.002 -8.609 1 97.62 94 GLU A N 1
ATOM 755 C CA . GLU A 1 94 ? -19.109 -4.457 -8.688 1 97.62 94 GLU A CA 1
ATOM 756 C C . GLU A 1 94 ? -19.609 -4.938 -10.047 1 97.62 94 GLU A C 1
ATOM 758 O O . GLU A 1 94 ? -20.594 -4.422 -10.562 1 97.62 94 GLU A O 1
ATOM 763 N N . LYS A 1 95 ? -18.906 -5.809 -10.633 1 97.88 95 LYS A N 1
ATOM 764 C CA . LYS A 1 95 ? -19.297 -6.434 -11.891 1 97.88 95 LYS A CA 1
ATOM 765 C C . LYS A 1 95 ? -19.859 -7.836 -11.656 1 97.88 95 LYS A C 1
ATOM 767 O O . LYS A 1 95 ? -20.844 -8.227 -12.273 1 97.88 95 LYS A O 1
ATOM 772 N N . VAL A 1 96 ? -19.156 -8.641 -10.891 1 97.38 96 VAL A N 1
ATOM 773 C CA . VAL A 1 96 ? -19.562 -9.969 -10.453 1 97.38 96 VAL A CA 1
ATOM 774 C C . VAL A 1 96 ? -19.641 -10.008 -8.922 1 97.38 96 VAL A C 1
ATOM 776 O O . VAL A 1 96 ? -18.656 -9.711 -8.242 1 97.38 96 VAL A O 1
ATOM 779 N N . PRO A 1 97 ? -20.75 -10.359 -8.43 1 96.69 97 PRO A N 1
ATOM 780 C CA . PRO A 1 97 ? -20.922 -10.336 -6.98 1 96.69 97 PRO A CA 1
ATOM 781 C C . PRO A 1 97 ? -19.938 -11.242 -6.25 1 96.69 97 PRO A C 1
ATOM 783 O O . PRO A 1 97 ? -19.375 -12.156 -6.855 1 96.69 97 PRO A O 1
ATOM 786 N N . TYR A 1 98 ? -19.891 -10.961 -5.008 1 97.69 98 TYR A N 1
ATOM 787 C CA . TYR A 1 98 ? -18.969 -11.68 -4.129 1 97.69 98 TYR A CA 1
ATOM 788 C C . TYR A 1 98 ? -19.266 -13.172 -4.133 1 97.69 98 TYR A C 1
ATOM 790 O O . TYR A 1 98 ? -20.422 -13.586 -3.953 1 97.69 98 TYR A O 1
ATOM 798 N N . ASN A 1 99 ? -18.234 -13.945 -4.422 1 97.75 99 ASN A N 1
ATOM 799 C CA . ASN A 1 99 ? -18.266 -15.398 -4.277 1 97.75 99 ASN A CA 1
ATOM 800 C C . ASN A 1 99 ? -17.656 -15.844 -2.955 1 97.75 99 ASN A C 1
ATOM 802 O O . ASN A 1 99 ? -16.422 -15.805 -2.793 1 97.75 99 ASN A O 1
ATOM 806 N N . GLU A 1 100 ? -18.391 -16.297 -2.045 1 95.81 100 GLU A N 1
ATOM 807 C CA . GLU A 1 100 ? -17.953 -16.672 -0.703 1 95.81 100 GLU A CA 1
ATOM 808 C C . GLU A 1 100 ? -16.938 -17.812 -0.747 1 95.81 100 GLU A C 1
ATOM 810 O O . GLU A 1 100 ? -15.977 -17.828 0.017 1 95.81 100 GLU A O 1
ATOM 815 N N . GLU A 1 101 ? -17.203 -18.766 -1.521 1 95.56 101 GLU A N 1
ATOM 816 C CA . GLU A 1 101 ? -16.328 -19.922 -1.618 1 95.56 101 GLU A CA 1
ATOM 817 C C . GLU A 1 101 ? -14.938 -19.531 -2.098 1 95.56 101 GLU A C 1
ATOM 819 O O . GLU A 1 101 ? -13.938 -20.047 -1.599 1 95.56 101 GLU A O 1
ATOM 824 N N . LYS A 1 102 ? -14.883 -18.672 -3.008 1 96.38 102 LYS A N 1
ATOM 825 C CA . LYS A 1 102 ? -13.602 -18.266 -3.594 1 96.38 102 LYS A CA 1
ATOM 826 C C . LYS A 1 102 ? -13.062 -17.016 -2.928 1 96.38 102 LYS A C 1
ATOM 828 O O . LYS A 1 102 ? -11.914 -16.625 -3.17 1 96.38 102 LYS A O 1
ATOM 833 N N . ASP A 1 103 ? -13.859 -16.406 -2.086 1 97.81 103 ASP A N 1
ATOM 834 C CA . ASP A 1 103 ? -13.523 -15.148 -1.424 1 97.81 103 ASP A CA 1
ATOM 835 C C . ASP A 1 103 ? -13.078 -14.102 -2.436 1 97.81 103 ASP A C 1
ATOM 837 O O . ASP A 1 103 ? -11.977 -13.547 -2.326 1 97.81 103 ASP A O 1
ATOM 841 N N . VAL A 1 104 ? -13.953 -13.805 -3.406 1 98.44 104 VAL A N 1
ATOM 842 C CA . VAL A 1 104 ? -13.531 -12.836 -4.418 1 98.44 104 VAL A CA 1
ATOM 843 C C . VAL A 1 104 ? -14.742 -12.055 -4.926 1 98.44 104 VAL A C 1
ATOM 845 O O . VAL A 1 104 ? -15.844 -12.602 -5.027 1 98.44 104 VAL A O 1
ATOM 848 N N . VAL A 1 105 ? -14.664 -10.859 -5.125 1 98.38 105 VAL A N 1
ATOM 849 C CA . VAL A 1 105 ? -15.555 -9.969 -5.855 1 98.38 105 VAL A CA 1
ATOM 850 C C . VAL A 1 105 ? -14.82 -9.359 -7.043 1 98.38 105 VAL A C 1
ATOM 852 O O . VAL A 1 105 ? -13.641 -9 -6.938 1 98.38 105 VAL A O 1
ATOM 855 N N . PHE A 1 106 ? -15.461 -9.25 -8.172 1 98.56 106 PHE A N 1
ATOM 856 C CA . PHE A 1 106 ? -14.867 -8.617 -9.344 1 98.56 106 PHE A CA 1
ATOM 857 C C . PHE A 1 106 ? -15.547 -7.281 -9.641 1 98.56 106 PHE A C 1
ATOM 859 O O . PHE A 1 106 ? -16.766 -7.148 -9.484 1 98.56 106 PHE A O 1
ATOM 866 N N . TYR A 1 107 ? -14.781 -6.355 -10.078 1 98.44 107 TYR A N 1
ATOM 867 C CA . TYR A 1 107 ? -15.258 -5.004 -10.359 1 98.44 107 TYR A CA 1
ATOM 868 C C . TYR A 1 107 ? -15.031 -4.637 -11.82 1 98.44 107 TYR A C 1
ATOM 870 O O . TYR A 1 107 ? -14.273 -5.312 -12.523 1 98.44 107 TYR A O 1
ATOM 878 N N . ASP A 1 108 ? -15.68 -3.658 -12.281 1 97.31 108 ASP A N 1
ATOM 879 C CA . ASP A 1 108 ? -15.445 -3.201 -13.648 1 97.31 108 ASP A CA 1
ATOM 880 C C . ASP A 1 108 ? -14.148 -2.41 -13.75 1 97.31 108 ASP A C 1
ATOM 882 O O . ASP A 1 108 ? -13.484 -2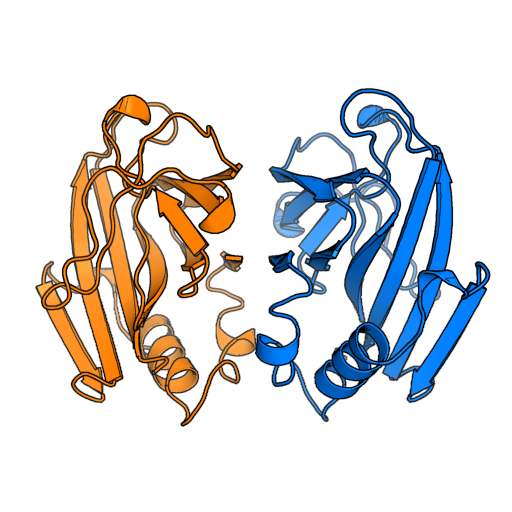.162 -12.734 1 97.31 108 ASP A O 1
ATOM 886 N N . ASN A 1 109 ? -13.797 -2.053 -15 1 96.75 109 ASN A N 1
ATOM 887 C CA . ASN A 1 109 ? -12.5 -1.424 -15.25 1 96.75 109 ASN A CA 1
ATOM 888 C C . ASN A 1 109 ? -12.648 0.071 -15.523 1 96.75 109 ASN A C 1
ATOM 890 O O . ASN A 1 109 ? -11.797 0.675 -16.172 1 96.75 109 ASN A O 1
ATOM 894 N N . GLU A 1 110 ? -13.711 0.641 -15.062 1 97.38 110 GLU A N 1
ATOM 895 C CA . GLU A 1 110 ? -13.969 2.037 -15.398 1 97.38 110 GLU A CA 1
ATOM 896 C C . GLU A 1 110 ? -13.008 2.969 -14.664 1 97.38 110 GLU A C 1
ATOM 898 O O . GLU A 1 110 ? -12.672 4.043 -15.172 1 97.38 110 GLU A O 1
ATOM 903 N N . ASN A 1 111 ? -12.656 2.521 -13.5 1 97.88 111 ASN A N 1
ATOM 904 C CA . ASN A 1 111 ? -11.664 3.27 -12.727 1 97.88 111 ASN A CA 1
ATOM 905 C C . ASN A 1 111 ? -10.242 2.904 -13.133 1 97.88 111 ASN A C 1
ATOM 907 O O . ASN A 1 111 ? -9.82 1.756 -12.984 1 97.88 111 ASN A O 1
ATOM 911 N N . PRO A 1 112 ? -9.445 3.818 -13.688 1 97.69 112 PRO A N 1
ATOM 912 C CA . PRO A 1 112 ? -8.086 3.494 -14.117 1 97.69 112 PRO A CA 1
ATOM 913 C C . PRO A 1 112 ? -7.176 3.105 -12.961 1 97.69 112 PRO A C 1
ATOM 915 O O . PRO A 1 112 ? -6.211 2.357 -13.148 1 97.69 112 PRO A O 1
ATOM 918 N N . GLY A 1 113 ? -7.488 3.664 -11.773 1 98.25 113 GLY A N 1
ATOM 919 C CA . GLY A 1 113 ? -6.754 3.312 -10.562 1 98.25 113 GLY A CA 1
ATOM 920 C C . GLY A 1 113 ? -5.309 3.771 -10.586 1 98.25 113 GLY A C 1
ATOM 921 O O . GLY A 1 113 ? -4.918 4.566 -11.445 1 98.25 113 GLY A O 1
ATOM 922 N N . LEU A 1 114 ? -4.578 3.385 -9.594 1 98.62 114 LEU A N 1
ATOM 923 C CA . LEU A 1 114 ? -3.135 3.584 -9.484 1 98.62 114 LEU A CA 1
ATOM 924 C C . LEU A 1 114 ? -2.379 2.389 -10.055 1 98.62 114 LEU A C 1
ATOM 926 O O . LEU A 1 114 ? -2.398 1.301 -9.477 1 98.62 114 LEU A O 1
ATOM 930 N N . LYS A 1 115 ? -1.657 2.586 -11.18 1 98.69 115 LYS A N 1
ATOM 931 C CA . LYS A 1 115 ? -0.903 1.523 -11.844 1 98.69 115 LYS A CA 1
ATOM 932 C C . LYS A 1 115 ? 0.535 1.475 -11.336 1 98.69 115 LYS A C 1
ATOM 934 O O . LYS A 1 115 ? 1.231 2.492 -11.328 1 98.69 115 LYS A O 1
ATOM 939 N N . VAL A 1 116 ? 0.914 0.294 -10.906 1 98.81 116 VAL A N 1
ATOM 940 C CA . VAL A 1 116 ? 2.264 0.078 -10.398 1 98.81 116 VAL A CA 1
ATOM 941 C C . VAL A 1 116 ? 2.934 -1.054 -11.172 1 98.81 116 VAL A C 1
ATOM 943 O O . VAL A 1 116 ? 2.385 -2.152 -11.281 1 98.81 116 VAL A O 1
ATOM 946 N N . VAL A 1 117 ? 4.086 -0.734 -11.773 1 98.69 117 VAL A N 1
ATOM 947 C CA . VAL A 1 117 ? 4.887 -1.81 -12.352 1 98.69 117 VAL A CA 1
ATOM 948 C C . VAL A 1 117 ? 5.672 -2.514 -11.25 1 98.69 117 VAL A C 1
ATOM 950 O O . VAL A 1 117 ? 6.492 -1.891 -10.57 1 98.69 117 VAL A O 1
ATOM 953 N N . VAL A 1 118 ? 5.379 -3.768 -11.023 1 98.81 118 VAL A N 1
ATOM 954 C CA . VAL A 1 118 ? 6.031 -4.59 -10.008 1 98.81 118 VAL A CA 1
ATOM 955 C C . VAL A 1 118 ? 7.035 -5.531 -10.672 1 98.81 118 VAL A C 1
ATOM 957 O O . VAL A 1 118 ? 6.664 -6.348 -11.516 1 98.81 118 VAL A O 1
ATOM 960 N N . LYS A 1 119 ? 8.289 -5.41 -10.305 1 98.56 119 LYS A N 1
ATOM 961 C CA . LYS A 1 119 ? 9.375 -6.18 -10.914 1 98.56 119 LYS A CA 1
ATOM 962 C C . LYS A 1 119 ? 9.852 -7.289 -9.977 1 98.56 119 LYS A C 1
ATOM 964 O O . LYS A 1 119 ? 9.5 -7.305 -8.797 1 98.56 119 LYS A O 1
ATOM 969 N N . ALA A 1 120 ? 10.648 -8.18 -10.57 1 98.75 120 ALA A N 1
ATOM 970 C CA . ALA A 1 120 ? 11.219 -9.266 -9.773 1 98.75 120 ALA A CA 1
ATOM 971 C C . ALA A 1 120 ? 11.836 -8.734 -8.484 1 98.75 120 ALA A C 1
ATOM 973 O O . ALA A 1 120 ? 12.586 -7.754 -8.508 1 98.75 120 ALA A O 1
ATOM 974 N N . GLY A 1 121 ? 11.484 -9.328 -7.355 1 98.5 121 GLY A N 1
ATOM 975 C CA . GLY A 1 121 ? 12.023 -8.914 -6.074 1 98.5 121 GLY A CA 1
ATOM 976 C C . GLY A 1 121 ? 11.18 -7.859 -5.383 1 98.5 121 GLY A C 1
ATOM 977 O O . GLY A 1 121 ? 11.477 -7.469 -4.25 1 98.5 121 GLY A O 1
ATOM 978 N N . GLU A 1 122 ? 10.125 -7.395 -6.047 1 98.75 122 GLU A N 1
ATOM 979 C CA . GLU A 1 122 ? 9.18 -6.449 -5.457 1 98.75 122 GLU A CA 1
ATOM 980 C C . GLU A 1 122 ? 7.836 -7.117 -5.18 1 98.75 122 GLU A C 1
ATOM 982 O O . GLU A 1 122 ? 7.574 -8.227 -5.656 1 98.75 122 GLU A O 1
ATOM 987 N N . TYR A 1 123 ? 7.043 -6.465 -4.344 1 98.94 123 TYR A N 1
ATOM 988 C CA . TYR A 1 123 ? 5.73 -7.012 -4.02 1 98.94 123 TYR A CA 1
ATOM 989 C C . TYR A 1 123 ? 4.746 -5.898 -3.672 1 98.94 123 TYR A C 1
ATOM 991 O O . TYR A 1 123 ? 5.152 -4.766 -3.402 1 98.94 123 TYR A O 1
ATOM 999 N N . MET A 1 124 ? 3.479 -6.215 -3.754 1 98.94 124 MET A N 1
ATOM 1000 C CA . MET A 1 124 ? 2.393 -5.383 -3.246 1 98.94 124 MET A CA 1
ATOM 1001 C C . MET A 1 124 ? 1.533 -6.156 -2.252 1 98.94 124 MET A C 1
ATOM 1003 O O . MET A 1 124 ? 1.35 -7.367 -2.393 1 98.94 124 MET A O 1
ATOM 1007 N N . ILE A 1 125 ? 1.12 -5.496 -1.235 1 98.88 125 ILE A N 1
ATOM 1008 C CA . ILE A 1 125 ? 0.146 -6.047 -0.298 1 98.88 125 ILE A CA 1
ATOM 1009 C C . ILE A 1 125 ? -1.201 -5.355 -0.49 1 98.88 125 ILE A C 1
ATOM 1011 O O . ILE A 1 125 ? -1.283 -4.125 -0.469 1 98.88 125 ILE A O 1
ATOM 1015 N N . PHE A 1 126 ? -2.221 -6.195 -0.705 1 98.81 126 PHE A N 1
ATOM 1016 C CA . PHE A 1 126 ? -3.594 -5.723 -0.835 1 98.81 126 PHE A CA 1
ATOM 1017 C C . PHE A 1 126 ? -4.469 -6.297 0.274 1 98.81 126 PHE A C 1
ATOM 1019 O O . PHE A 1 126 ? -4.715 -7.504 0.318 1 98.81 126 PHE A O 1
ATOM 1026 N N . ASN A 1 127 ? -4.957 -5.387 1.128 1 98.12 127 ASN A N 1
ATOM 1027 C CA . ASN A 1 127 ? -5.875 -5.762 2.201 1 98.12 127 ASN A CA 1
ATOM 1028 C C . ASN A 1 127 ? -7.305 -5.898 1.694 1 98.12 127 ASN A C 1
ATOM 1030 O O . ASN A 1 127 ? -7.59 -5.602 0.532 1 98.12 127 ASN A O 1
ATOM 1034 N N . PRO A 1 128 ? -8.242 -6.387 2.504 1 97.5 128 PRO A N 1
ATOM 1035 C CA . PRO A 1 128 ? -9.625 -6.633 2.07 1 97.5 128 PRO A CA 1
ATOM 1036 C C . PRO A 1 128 ? -10.32 -5.375 1.564 1 97.5 128 PRO A C 1
ATOM 1038 O O . PRO A 1 128 ? -11.32 -5.461 0.847 1 97.5 128 PRO A O 1
ATOM 1041 N N . TRP A 1 129 ? -9.82 -4.168 1.896 1 98 129 TRP A N 1
ATOM 1042 C CA . TRP A 1 129 ? -10.438 -2.934 1.429 1 98 129 TRP A CA 1
ATOM 1043 C C . TRP A 1 129 ? -9.75 -2.424 0.167 1 98 129 TRP A C 1
ATOM 1045 O O . TRP A 1 129 ? -10.031 -1.315 -0.297 1 98 129 TRP A O 1
ATOM 1055 N N . ASP A 1 130 ? -8.82 -3.191 -0.363 1 98.5 130 ASP A N 1
ATOM 1056 C CA . ASP A 1 130 ? -8.055 -2.812 -1.547 1 98.5 130 ASP A CA 1
ATOM 1057 C C . ASP A 1 130 ? -8.531 -3.58 -2.777 1 98.5 130 ASP A C 1
ATOM 1059 O O . ASP A 1 130 ? -8.266 -4.777 -2.912 1 98.5 130 ASP A O 1
ATOM 1063 N N . GLY A 1 131 ? -9.211 -2.826 -3.678 1 98.75 131 GLY A N 1
ATOM 1064 C CA . GLY A 1 131 ? -9.305 -3.41 -5.004 1 98.75 131 GLY A CA 1
ATOM 1065 C C . GLY A 1 131 ? -7.969 -3.488 -5.723 1 98.75 131 GLY A C 1
ATOM 1066 O O . GLY A 1 131 ? -7.137 -2.588 -5.59 1 98.75 131 GLY A O 1
ATOM 1067 N N . HIS A 1 132 ? -7.738 -4.535 -6.406 1 98.94 132 HIS A N 1
ATOM 1068 C CA . HIS A 1 132 ? -6.477 -4.691 -7.121 1 98.94 132 HIS A CA 1
ATOM 1069 C C . HIS A 1 132 ? -6.68 -5.426 -8.445 1 98.94 132 HIS A C 1
ATOM 1071 O O . HIS A 1 132 ? -7.57 -6.273 -8.555 1 98.94 132 HIS A O 1
ATOM 1077 N N . LYS A 1 133 ? -5.945 -5.066 -9.422 1 98.75 133 LYS A N 1
ATOM 1078 C CA . LYS A 1 133 ? -5.965 -5.629 -10.766 1 98.75 133 LYS A CA 1
ATOM 1079 C C . LYS A 1 133 ? -4.57 -6.094 -11.188 1 98.75 133 LYS A C 1
ATOM 1081 O O . LYS A 1 133 ? -3.834 -5.352 -11.836 1 98.75 133 LYS A O 1
ATOM 1086 N N . PRO A 1 134 ? -4.301 -7.355 -10.836 1 98.62 134 PRO A N 1
ATOM 1087 C CA . PRO A 1 134 ? -3.031 -7.938 -11.281 1 98.62 134 PRO A CA 1
ATOM 1088 C C . PRO A 1 134 ? -3.076 -8.414 -12.734 1 98.62 134 PRO A C 1
ATOM 1090 O O . PRO A 1 134 ? -4.07 -8.188 -13.43 1 98.62 134 PRO A O 1
ATOM 1093 N N . LYS A 1 135 ? -1.966 -8.906 -13.258 1 98.69 135 LYS A N 1
ATOM 1094 C CA . LYS A 1 135 ? -1.842 -9.695 -14.477 1 98.69 135 LYS A CA 1
ATOM 1095 C C . LYS A 1 135 ? -1.545 -8.805 -15.68 1 98.69 135 LYS A C 1
ATOM 1097 O O . LYS A 1 135 ? -1.176 -9.297 -16.75 1 98.69 135 LYS A O 1
ATOM 1102 N N . ALA A 1 136 ? -1.736 -7.504 -15.531 1 98.81 136 ALA A N 1
ATOM 1103 C CA . ALA A 1 136 ? -1.594 -6.637 -16.703 1 98.81 136 ALA A CA 1
ATOM 1104 C C . ALA A 1 136 ? -0.13 -6.504 -17.109 1 98.81 136 ALA A C 1
ATOM 1106 O O . ALA A 1 136 ? 0.756 -6.43 -16.25 1 98.81 136 ALA A O 1
ATOM 1107 N N . ALA A 1 137 ? 0.12 -6.32 -18.375 1 98.75 137 ALA A N 1
ATOM 1108 C CA . ALA A 1 137 ? 1.462 -6.195 -18.938 1 98.75 137 ALA A CA 1
ATOM 1109 C C . ALA A 1 137 ? 2.104 -4.871 -18.531 1 98.75 137 ALA A C 1
ATOM 1111 O O . ALA A 1 137 ? 1.428 -3.84 -18.469 1 98.75 137 ALA A O 1
ATOM 1112 N N . ALA A 1 138 ? 3.369 -4.887 -18.25 1 98 138 ALA A N 1
ATOM 1113 C CA . ALA A 1 138 ? 4.215 -3.695 -18.203 1 98 138 ALA A CA 1
ATOM 1114 C C . ALA A 1 138 ? 4.836 -3.402 -19.562 1 98 138 ALA A C 1
ATOM 1116 O O . ALA A 1 138 ? 6.008 -3.709 -19.797 1 98 138 ALA A O 1
ATOM 1117 N N . GLY A 1 139 ? 4.234 -2.697 -20.359 1 96.5 139 GLY A N 1
ATOM 1118 C CA . GLY A 1 139 ? 4.594 -2.609 -21.766 1 96.5 139 GLY A CA 1
ATOM 1119 C C . GLY A 1 139 ? 3.975 -3.703 -22.609 1 96.5 139 GLY A C 1
ATOM 1120 O O . GLY A 1 139 ? 2.754 -3.758 -22.766 1 96.5 139 GLY A O 1
ATOM 1121 N N . GLU A 1 140 ? 4.785 -4.684 -23.062 1 97.56 140 GLU A N 1
ATOM 1122 C CA . GLU A 1 140 ? 4.316 -5.801 -23.875 1 97.56 140 GLU A CA 1
ATOM 1123 C C . GLU A 1 140 ? 4.086 -7.047 -23.031 1 97.56 140 GLU A C 1
ATOM 1125 O O . GLU A 1 140 ? 4.754 -7.246 -22.016 1 97.56 140 GLU A O 1
ATOM 1130 N N . PRO A 1 141 ? 3.141 -7.828 -23.531 1 98.5 141 PRO A N 1
ATOM 1131 C CA . PRO A 1 141 ? 2.934 -9.094 -22.828 1 98.5 141 PRO A CA 1
ATOM 1132 C C . PRO A 1 141 ? 4.223 -9.898 -22.656 1 98.5 141 PRO A C 1
ATOM 1134 O O . PRO A 1 141 ? 5.051 -9.938 -23.562 1 98.5 141 PRO A O 1
ATOM 1137 N N . ALA A 1 142 ? 4.414 -10.422 -21.5 1 98.62 142 ALA A N 1
ATOM 1138 C CA . ALA A 1 142 ? 5.613 -11.188 -21.188 1 98.62 142 ALA A CA 1
ATOM 1139 C C . ALA A 1 142 ? 5.324 -12.25 -20.141 1 98.62 142 ALA A C 1
ATOM 1141 O O . ALA A 1 142 ? 4.41 -12.094 -19.312 1 98.62 142 ALA A O 1
ATOM 1142 N N . MET A 1 143 ? 6.109 -13.305 -20.156 1 98.62 143 MET A N 1
ATOM 1143 C CA . MET A 1 143 ? 6 -14.367 -19.156 1 98.62 143 MET A CA 1
ATOM 1144 C C . MET A 1 143 ? 6.492 -13.891 -17.797 1 98.62 143 MET A C 1
ATOM 1146 O O . MET A 1 143 ? 7.523 -13.227 -17.703 1 98.62 143 MET A O 1
ATOM 1150 N N . ILE A 1 144 ? 5.719 -14.172 -16.781 1 98.81 144 ILE A N 1
ATOM 1151 C CA . ILE A 1 144 ? 6.145 -13.852 -15.414 1 98.81 144 ILE A CA 1
ATOM 1152 C C . ILE A 1 144 ? 5.898 -15.047 -14.5 1 98.81 144 ILE A C 1
ATOM 1154 O O . ILE A 1 144 ? 5.203 -15.992 -14.875 1 98.81 144 ILE A O 1
ATOM 1158 N N . LYS A 1 145 ? 6.574 -15.125 -13.383 1 98.88 145 LYS A N 1
ATOM 1159 C CA . LYS A 1 145 ? 6.312 -16.016 -12.25 1 98.88 145 LYS A CA 1
ATOM 1160 C C . LYS A 1 145 ? 6.125 -15.211 -10.961 1 98.88 145 LYS A C 1
ATOM 1162 O O . LYS A 1 145 ? 6.914 -14.312 -10.664 1 98.88 145 LYS A O 1
ATOM 1167 N N . LYS A 1 146 ? 5.062 -15.492 -10.258 1 98.88 146 LYS A N 1
ATOM 1168 C CA . LYS A 1 146 ? 4.863 -14.812 -8.984 1 98.88 146 LYS A CA 1
ATOM 1169 C C . LYS A 1 146 ? 4.238 -15.742 -7.953 1 98.88 146 LYS A C 1
ATOM 1171 O O . LYS A 1 146 ? 3.787 -16.844 -8.289 1 98.88 146 LYS A O 1
ATOM 1176 N N . VAL A 1 147 ? 4.328 -15.336 -6.766 1 98.94 147 VAL A N 1
ATOM 1177 C CA . VAL A 1 147 ? 3.646 -16.016 -5.668 1 98.94 147 VAL A CA 1
ATOM 1178 C C . VAL A 1 147 ? 2.693 -15.047 -4.977 1 98.94 147 VAL A C 1
ATOM 1180 O O . VAL A 1 147 ? 3.023 -13.867 -4.785 1 98.94 147 VAL A O 1
ATOM 1183 N N . ILE A 1 148 ? 1.483 -15.469 -4.746 1 98.94 148 ILE A N 1
ATOM 1184 C CA . ILE A 1 148 ? 0.492 -14.742 -3.957 1 98.94 148 ILE A CA 1
ATOM 1185 C C . ILE A 1 148 ? 0.336 -15.406 -2.592 1 98.94 148 ILE A C 1
ATOM 1187 O O . ILE A 1 148 ? -0.192 -16.516 -2.488 1 98.94 148 ILE A O 1
ATOM 1191 N N . VAL A 1 149 ? 0.801 -14.766 -1.586 1 98.88 149 VAL A N 1
ATOM 1192 C CA . VAL A 1 149 ? 0.563 -15.273 -0.238 1 98.88 149 VAL A CA 1
ATOM 1193 C C . VAL A 1 149 ? -0.742 -14.703 0.308 1 98.88 149 VAL A C 1
ATOM 1195 O O . VAL A 1 149 ? -0.928 -13.484 0.335 1 98.88 149 VAL A O 1
ATOM 1198 N N . LYS A 1 150 ? -1.606 -15.57 0.695 1 98.69 150 LYS A N 1
ATOM 1199 C CA . LYS A 1 150 ? -2.898 -15.219 1.273 1 98.69 150 LYS A CA 1
ATOM 1200 C C . LYS A 1 150 ? -2.859 -15.289 2.797 1 98.69 150 LYS A C 1
ATOM 1202 O O . LYS A 1 150 ? -2.475 -16.312 3.363 1 98.69 150 LYS A O 1
ATOM 1207 N N . ILE A 1 151 ? -3.207 -14.227 3.428 1 98.62 151 ILE A N 1
ATOM 1208 C CA . ILE A 1 151 ? -3.223 -14.141 4.883 1 98.62 151 ILE A CA 1
ATOM 1209 C C . ILE A 1 151 ? -4.652 -13.93 5.371 1 98.62 151 ILE A C 1
ATOM 1211 O O . ILE A 1 151 ? -5.281 -12.914 5.051 1 98.62 151 ILE A O 1
ATOM 1215 N N . LYS A 1 152 ? -5.141 -14.82 6.156 1 97.94 152 LYS A N 1
ATOM 1216 C CA . LYS A 1 152 ? -6.508 -14.711 6.66 1 97.94 152 LYS A CA 1
ATOM 1217 C C . LYS A 1 152 ? -6.641 -13.547 7.637 1 97.94 152 LYS A C 1
ATOM 1219 O O . LYS A 1 152 ? -5.875 -13.453 8.602 1 97.94 152 LYS A O 1
ATOM 1224 N N . GLU A 1 153 ? -7.523 -12.633 7.418 1 94.38 153 GLU A N 1
ATOM 1225 C CA . GLU A 1 153 ? -7.777 -11.484 8.281 1 94.38 153 GLU A CA 1
ATOM 1226 C C . GLU A 1 153 ? -8.945 -11.758 9.227 1 94.38 153 GLU A C 1
ATOM 1228 O O . GLU A 1 153 ? -8.992 -11.219 10.336 1 94.38 153 GLU A O 1
ATOM 1233 N N . ASN A 1 154 ? -9.984 -12.289 8.812 1 80.12 154 ASN A N 1
ATOM 1234 C CA . ASN A 1 154 ? -11.203 -12.578 9.562 1 80.12 154 ASN A CA 1
ATOM 1235 C C . ASN A 1 154 ? -11.469 -14.078 9.641 1 80.12 154 ASN A C 1
ATOM 1237 O O . ASN A 1 154 ? -11.031 -14.836 8.781 1 80.12 154 ASN A O 1
ATOM 1241 N N . MET B 1 1 ? 6.523 1.809 0.474 1 98.31 1 MET B N 1
ATOM 1242 C CA . MET B 1 1 ? 5.523 2.842 0.722 1 98.31 1 MET B CA 1
ATOM 1243 C C . MET B 1 1 ? 4.164 2.221 1.03 1 98.31 1 MET B C 1
ATOM 1245 O O . MET B 1 1 ? 3.9 1.077 0.657 1 98.31 1 MET B O 1
ATOM 1249 N N . ILE B 1 2 ? 3.406 2.939 1.759 1 98.81 2 ILE B N 1
ATOM 1250 C CA . ILE B 1 2 ? 2.029 2.586 2.088 1 98.81 2 ILE B CA 1
ATOM 1251 C C . ILE B 1 2 ? 1.093 3.715 1.664 1 98.81 2 ILE B C 1
ATOM 1253 O O . ILE B 1 2 ? 1.396 4.895 1.869 1 98.81 2 ILE B O 1
ATOM 1257 N N . PHE B 1 3 ? 0.025 3.428 1.006 1 98.94 3 PHE B N 1
ATOM 1258 C CA . PHE B 1 3 ? -1.055 4.344 0.66 1 98.94 3 PHE B CA 1
ATOM 1259 C C . PHE B 1 3 ? -2.402 3.787 1.102 1 98.94 3 PHE B C 1
ATOM 1261 O O . PHE B 1 3 ? -2.777 2.678 0.716 1 98.94 3 PHE B O 1
ATOM 1268 N N . ASP B 1 4 ? -3.1 4.582 1.952 1 98.75 4 ASP B N 1
ATOM 1269 C CA . ASP B 1 4 ? -4.355 4.074 2.498 1 98.75 4 ASP B CA 1
ATOM 1270 C C . ASP B 1 4 ? -5.246 5.215 2.982 1 98.75 4 ASP B C 1
ATOM 1272 O O . ASP B 1 4 ? -4.914 6.391 2.799 1 98.75 4 ASP B O 1
ATOM 1276 N N . SER B 1 5 ? -6.418 4.887 3.424 1 98.25 5 SER B N 1
ATOM 1277 C CA . SER B 1 5 ? -7.371 5.828 3.998 1 98.25 5 SER B CA 1
ATOM 1278 C C . SER B 1 5 ? -7.281 5.848 5.52 1 98.25 5 SER B C 1
ATOM 1280 O O . SER B 1 5 ? -6.918 4.844 6.137 1 98.25 5 SER B O 1
ATOM 1282 N N . ALA B 1 6 ? -7.688 6.949 6.043 1 98 6 ALA B N 1
ATOM 1283 C CA . ALA B 1 6 ? -7.676 7.125 7.496 1 98 6 ALA B CA 1
ATOM 1284 C C . ALA B 1 6 ? -8.539 6.066 8.18 1 98 6 ALA B C 1
ATOM 1286 O O . ALA B 1 6 ? -8.273 5.695 9.328 1 98 6 ALA B O 1
ATOM 1287 N N . LYS B 1 7 ? -9.492 5.535 7.5 1 97.25 7 LYS B N 1
ATOM 1288 C CA . LYS B 1 7 ? -10.375 4.504 8.039 1 97.25 7 LYS B CA 1
ATOM 1289 C C . LYS B 1 7 ? -9.578 3.268 8.461 1 97.25 7 LYS B C 1
ATOM 1291 O O . LYS B 1 7 ? -10.039 2.488 9.297 1 97.25 7 LYS B O 1
ATOM 1296 N N . ASN B 1 8 ? -8.391 3.127 7.891 1 97.62 8 ASN B N 1
ATOM 1297 C CA . ASN B 1 8 ? -7.656 1.887 8.102 1 97.62 8 ASN B CA 1
ATOM 1298 C C . ASN B 1 8 ? -6.383 2.121 8.906 1 97.62 8 ASN B C 1
ATOM 1300 O O . ASN B 1 8 ? -5.484 1.275 8.914 1 97.62 8 ASN B O 1
ATOM 1304 N N . LEU B 1 9 ? -6.246 3.207 9.586 1 98.25 9 LEU B N 1
ATOM 1305 C CA . LEU B 1 9 ? -5.039 3.58 10.32 1 98.25 9 LEU B CA 1
ATOM 1306 C C . LEU B 1 9 ? -4.688 2.523 11.359 1 98.25 9 LEU B C 1
ATOM 1308 O O . LEU B 1 9 ? -3.51 2.23 11.578 1 98.25 9 LEU B O 1
ATOM 1312 N N . ASP B 1 10 ? -5.699 1.934 11.977 1 96.94 10 ASP B N 1
ATOM 1313 C CA . ASP B 1 10 ? -5.48 0.984 13.062 1 96.94 10 ASP B CA 1
ATOM 1314 C C . ASP B 1 10 ? -4.711 -0.242 12.578 1 96.94 10 ASP B C 1
ATOM 1316 O O . ASP B 1 10 ? -3.994 -0.878 13.352 1 96.94 10 ASP B O 1
ATOM 1320 N N . PHE B 1 11 ? -4.816 -0.508 11.359 1 96.62 11 PHE B N 1
ATOM 1321 C CA . PHE B 1 11 ? -4.16 -1.675 10.789 1 96.62 11 PHE B CA 1
ATOM 1322 C C . PHE B 1 11 ? -2.645 -1.561 10.914 1 96.62 11 PHE B C 1
ATOM 1324 O O . PHE B 1 11 ? -1.949 -2.57 11.039 1 96.62 11 PHE B O 1
ATOM 1331 N N . TYR B 1 12 ? -2.133 -0.382 11.023 1 97.62 12 TYR B N 1
ATOM 1332 C CA . TYR B 1 12 ? -0.697 -0.146 10.93 1 97.62 12 TYR B CA 1
ATOM 1333 C C . TYR B 1 12 ? -0.103 0.145 12.305 1 97.62 12 TYR B C 1
ATOM 1335 O O . TYR B 1 12 ? 1.087 0.449 12.422 1 97.62 12 TYR B O 1
ATOM 1343 N N . LYS B 1 13 ? -0.823 -0.014 13.414 1 95.62 13 LYS B N 1
ATOM 1344 C CA . LYS B 1 13 ? -0.408 0.342 14.766 1 95.62 13 LYS B CA 1
ATOM 1345 C C . LYS B 1 13 ? 0.774 -0.509 15.227 1 95.62 13 LYS B C 1
ATOM 1347 O O . LYS B 1 13 ? 1.577 -0.074 16.047 1 95.62 13 LYS B O 1
ATOM 1352 N N . SER B 1 14 ? 0.881 -1.662 14.641 1 94.44 14 SER B N 1
ATOM 1353 C CA . SER B 1 14 ? 1.87 -2.6 15.164 1 94.44 14 SER B CA 1
ATOM 1354 C C . SER B 1 14 ? 3.176 -2.518 14.383 1 94.44 14 SER B C 1
ATOM 1356 O O . SER B 1 14 ? 4.133 -3.23 14.688 1 94.44 14 SER B O 1
ATOM 1358 N N . LEU B 1 15 ? 3.229 -1.668 13.359 1 95.81 15 LEU B N 1
ATOM 1359 C CA . LEU B 1 15 ? 4.477 -1.525 12.617 1 95.81 15 LEU B CA 1
ATOM 1360 C C . LEU B 1 15 ? 5.566 -0.93 13.5 1 95.81 15 LEU B C 1
ATOM 1362 O O . LEU B 1 15 ? 5.273 -0.297 14.516 1 95.81 15 LEU B O 1
ATOM 1366 N N . GLY B 1 16 ? 6.742 -1.157 13.039 1 88.25 16 GLY B N 1
ATOM 1367 C CA . GLY B 1 16 ? 7.883 -0.555 13.711 1 88.25 16 GLY B CA 1
ATOM 1368 C C . GLY B 1 16 ? 8.109 -1.097 15.109 1 88.25 16 GLY B C 1
ATOM 1369 O O . GLY B 1 16 ? 7.645 -2.191 15.438 1 88.25 16 GLY B O 1
ATOM 1370 N N . VAL B 1 17 ? 8.922 -0.332 15.922 1 81 17 VAL B N 1
ATOM 1371 C CA . VAL B 1 17 ? 9.344 -0.846 17.219 1 81 17 VAL B CA 1
ATOM 1372 C C . VAL B 1 17 ? 8.859 0.092 18.328 1 81 17 VAL B C 1
ATOM 1374 O O . VAL B 1 17 ? 8.484 1.236 18.062 1 81 17 VAL B O 1
ATOM 1377 N N . ASP B 1 18 ? 8.742 -0.449 19.5 1 88.19 18 ASP B N 1
ATOM 1378 C CA . ASP B 1 18 ? 8.586 0.283 20.75 1 88.19 18 ASP B CA 1
ATOM 1379 C C . ASP B 1 18 ? 7.246 1.009 20.797 1 88.19 18 ASP B C 1
ATOM 1381 O O . ASP B 1 18 ? 7.098 2.004 21.516 1 88.19 18 ASP B O 1
ATOM 1385 N N . GLY B 1 19 ? 6.328 0.667 19.953 1 95.38 19 GLY B N 1
ATOM 1386 C CA . GLY B 1 19 ? 4.992 1.232 20.031 1 95.38 19 GLY B CA 1
ATOM 1387 C C . GLY B 1 19 ? 4.883 2.607 19.406 1 95.38 19 GLY B C 1
ATOM 1388 O O . GLY B 1 19 ? 3.898 3.316 19.609 1 95.38 19 GLY B O 1
ATOM 1389 N N . ARG B 1 20 ? 5.887 3.064 18.688 1 97.81 20 ARG B N 1
ATOM 1390 C CA . ARG B 1 20 ? 5.918 4.406 18.109 1 97.81 20 ARG B CA 1
ATOM 1391 C C . ARG B 1 20 ? 4.84 4.574 17.047 1 97.81 20 ARG B C 1
ATOM 1393 O O . ARG B 1 20 ? 4.211 5.633 16.953 1 97.81 20 ARG B O 1
ATOM 1400 N N . TYR B 1 21 ? 4.57 3.572 16.328 1 98.12 21 TYR B N 1
ATOM 1401 C CA . TYR B 1 21 ? 3.508 3.639 15.328 1 98.12 21 TYR B CA 1
ATOM 1402 C C . TYR B 1 21 ? 2.143 3.766 15.992 1 98.12 21 TYR B C 1
ATOM 1404 O O . TYR B 1 21 ? 1.26 4.461 15.484 1 98.12 21 TYR B O 1
ATOM 1412 N N . GLU B 1 22 ? 2.035 3.01 17.078 1 97.81 22 GLU B N 1
ATOM 1413 C CA . GLU B 1 22 ? 0.787 3.125 17.828 1 97.81 22 GLU B CA 1
ATOM 1414 C C . GLU B 1 22 ? 0.545 4.562 18.281 1 97.81 22 GLU B C 1
ATOM 1416 O O . GLU B 1 22 ? -0.571 5.074 18.156 1 97.81 22 GLU B O 1
ATOM 1421 N N . LYS B 1 23 ? 1.518 5.18 18.797 1 98.5 23 LYS B N 1
ATOM 1422 C CA . LYS B 1 23 ? 1.406 6.566 19.234 1 98.5 23 LYS B CA 1
ATOM 1423 C C . LYS B 1 23 ? 1.064 7.488 18.078 1 98.5 23 LYS B C 1
ATOM 1425 O O . LYS B 1 23 ? 0.247 8.398 18.219 1 98.5 23 LYS B O 1
ATOM 1430 N N . ALA B 1 24 ? 1.724 7.289 16.938 1 98.69 24 ALA B N 1
ATOM 1431 C CA . ALA B 1 24 ? 1.455 8.094 15.742 1 98.69 24 ALA B CA 1
ATOM 1432 C C . ALA B 1 24 ? 0.011 7.918 15.281 1 98.69 24 ALA B C 1
ATOM 1434 O O . ALA B 1 24 ? -0.683 8.898 15.008 1 98.69 24 ALA B O 1
ATOM 1435 N N . VAL B 1 25 ? -0.436 6.68 15.219 1 98.5 25 VAL B N 1
ATOM 1436 C CA . VAL B 1 25 ? -1.786 6.355 14.773 1 98.5 25 VAL B CA 1
ATOM 1437 C C . VAL B 1 25 ? -2.809 6.949 15.742 1 98.5 25 VAL B C 1
ATOM 1439 O O . VAL B 1 25 ? -3.807 7.535 15.32 1 98.5 25 VAL B O 1
ATOM 1442 N N . ASP B 1 26 ? -2.578 6.773 17 1 98.56 26 ASP B N 1
ATOM 1443 C CA . ASP B 1 26 ? -3.482 7.324 18.016 1 98.56 26 ASP B CA 1
ATOM 1444 C C . ASP B 1 26 ? -3.586 8.844 17.891 1 98.56 26 ASP B C 1
ATOM 1446 O O . ASP B 1 26 ? -4.668 9.414 18.047 1 98.56 26 ASP B O 1
ATOM 1450 N N . PHE B 1 27 ? -2.465 9.508 17.703 1 98.88 27 PHE B N 1
ATOM 1451 C CA . PHE B 1 27 ? -2.479 10.953 17.5 1 98.88 27 PHE B CA 1
ATOM 1452 C C . PHE B 1 27 ? -3.367 11.328 16.312 1 98.88 27 PHE B C 1
ATOM 1454 O O . PHE B 1 27 ? -4.219 12.211 16.422 1 98.88 27 PHE B O 1
ATOM 1461 N N . LEU B 1 28 ? -3.188 10.617 15.18 1 98.81 28 LEU B N 1
ATOM 1462 C CA . LEU B 1 28 ? -3.918 10.93 13.953 1 98.81 28 LEU B CA 1
ATOM 1463 C C . LEU B 1 28 ? -5.406 10.656 14.125 1 98.81 28 LEU B C 1
ATOM 1465 O O . LEU B 1 28 ? -6.242 11.375 13.578 1 98.81 28 LEU B O 1
ATOM 1469 N N . LYS B 1 29 ? -5.73 9.68 14.891 1 98.25 29 LYS B N 1
ATOM 1470 C CA . LYS B 1 29 ? -7.121 9.242 15.023 1 98.25 29 LYS B CA 1
ATOM 1471 C C . LYS B 1 29 ? -7.859 10.07 16.078 1 98.25 29 LYS B C 1
ATOM 1473 O O . LYS B 1 29 ? -9.062 10.297 15.953 1 98.25 29 LYS B O 1
ATOM 1478 N N . ASN B 1 30 ? -7.176 10.461 17.047 1 98 30 ASN B N 1
ATOM 1479 C CA . ASN B 1 30 ? -7.859 10.977 18.234 1 98 30 ASN B CA 1
ATOM 1480 C C . ASN B 1 30 ? -7.676 12.484 18.375 1 98 30 ASN B C 1
ATOM 1482 O O . ASN B 1 30 ? -8.188 13.094 19.312 1 98 30 ASN B O 1
ATOM 1486 N N . THR B 1 31 ? -6.973 13.141 17.531 1 98.38 31 THR B N 1
ATOM 1487 C CA . THR B 1 31 ? -6.754 14.578 17.578 1 98.38 31 THR B CA 1
ATOM 1488 C C . THR B 1 31 ? -7.652 15.297 16.578 1 98.38 31 THR B C 1
ATOM 1490 O O . THR B 1 31 ? -7.867 14.805 15.469 1 98.38 31 THR B O 1
ATOM 1493 N N . ASP B 1 32 ? -8.203 16.406 16.938 1 98.44 32 ASP B N 1
ATOM 1494 C CA . ASP B 1 32 ? -8.883 17.297 15.984 1 98.44 32 ASP B CA 1
ATOM 1495 C C . ASP B 1 32 ? -7.875 18 15.078 1 98.44 32 ASP B C 1
ATOM 1497 O O . ASP B 1 32 ? -7.559 19.172 15.289 1 98.44 32 ASP B O 1
ATOM 1501 N N . LEU B 1 33 ? -7.461 17.406 14.023 1 98.69 33 LEU B N 1
ATOM 1502 C CA . LEU B 1 33 ? -6.375 17.859 13.156 1 98.69 33 LEU B CA 1
ATOM 1503 C C . LEU B 1 33 ? -6.742 19.172 12.469 1 98.69 33 LEU B C 1
ATOM 1505 O O . LEU B 1 33 ? -5.871 20.016 12.211 1 98.69 33 LEU B O 1
ATOM 1509 N N . GLU B 1 34 ? -7.945 19.328 12.086 1 98 34 GLU B N 1
ATOM 1510 C CA . GLU B 1 34 ? -8.406 20.531 11.398 1 98 34 GLU B CA 1
ATOM 1511 C C . GLU B 1 34 ? -8.156 21.781 12.242 1 98 34 GLU B C 1
ATOM 1513 O O . GLU B 1 34 ? -7.879 22.844 11.703 1 98 34 GLU B O 1
ATOM 1518 N N . SER B 1 35 ? -8.188 21.578 13.547 1 98.12 35 SER B N 1
ATOM 1519 C CA . SER B 1 35 ? -8.094 22.734 14.445 1 98.12 35 SER B CA 1
ATOM 1520 C C . SER B 1 35 ? -6.641 23.047 14.789 1 98.12 35 SER B C 1
ATOM 1522 O O . SER B 1 35 ? -6.348 24.094 15.367 1 98.12 35 SER B O 1
ATOM 1524 N N . LEU B 1 36 ? -5.734 22.188 14.438 1 98.31 36 LEU B N 1
ATOM 1525 C CA . LEU B 1 36 ? -4.328 22.422 14.758 1 98.31 36 LEU B CA 1
ATOM 1526 C C . LEU B 1 36 ? -3.75 23.531 13.883 1 98.31 36 LEU B C 1
ATOM 1528 O O . LEU B 1 36 ? -3.961 23.531 12.672 1 98.31 36 LEU B O 1
ATOM 1532 N N . ALA B 1 37 ? -3.045 24.453 14.484 1 98.5 37 ALA B N 1
ATOM 1533 C CA . ALA B 1 37 ? -2.295 25.453 13.734 1 98.5 37 ALA B CA 1
ATOM 1534 C C . ALA B 1 37 ? -1.023 24.859 13.141 1 98.5 37 ALA B C 1
ATOM 1536 O O . ALA B 1 37 ? -0.487 23.875 13.664 1 98.5 37 ALA B O 1
ATOM 1537 N N . PRO B 1 38 ? -0.596 25.391 12.055 1 98.69 38 PRO B N 1
ATOM 1538 C CA . PRO B 1 38 ? 0.707 24.953 11.555 1 98.69 38 PRO B CA 1
ATOM 1539 C C . PRO B 1 38 ? 1.799 25.016 12.625 1 98.69 38 PRO B C 1
ATOM 1541 O O . PRO B 1 38 ? 1.835 25.953 13.422 1 98.69 38 PRO B O 1
ATOM 1544 N N . GLY B 1 39 ? 2.68 24.047 12.648 1 98.69 39 GLY B N 1
ATOM 1545 C CA . GLY B 1 39 ? 3.73 23.969 13.656 1 98.69 39 GLY B CA 1
ATOM 1546 C C . GLY B 1 39 ? 4.098 22.547 14.023 1 98.69 39 GLY B C 1
ATOM 1547 O O . GLY B 1 39 ? 3.631 21.594 13.391 1 98.69 39 GLY B O 1
ATOM 1548 N N . LYS B 1 40 ? 5.004 22.469 14.977 1 98.5 40 LYS B N 1
ATOM 1549 C CA . LYS B 1 40 ? 5.492 21.188 15.453 1 98.5 40 LYS B CA 1
ATOM 1550 C C . LYS B 1 40 ? 4.781 20.766 16.734 1 98.5 40 LYS B C 1
ATOM 1552 O O . LYS B 1 40 ? 4.566 21.594 17.625 1 98.5 40 LYS B O 1
ATOM 1557 N N . TYR B 1 41 ? 4.391 19.531 16.797 1 98.62 41 TYR B N 1
ATOM 1558 C CA . TYR B 1 41 ? 3.74 18.938 17.953 1 98.62 41 TYR B CA 1
ATOM 1559 C C . TYR B 1 41 ? 4.461 17.672 18.406 1 98.62 41 TYR B C 1
ATOM 1561 O O . TYR B 1 41 ? 4.508 16.688 17.672 1 98.62 41 TYR B O 1
ATOM 1569 N N . GLU B 1 42 ? 4.922 17.688 19.672 1 98.56 42 GLU B N 1
ATOM 1570 C CA . GLU B 1 42 ? 5.555 16.484 20.219 1 98.56 42 GLU B CA 1
ATOM 1571 C C . GLU B 1 42 ? 4.516 15.469 20.656 1 98.56 42 GLU B C 1
ATOM 1573 O O . GLU B 1 42 ? 3.51 15.82 21.281 1 98.56 42 GLU B O 1
ATOM 1578 N N . ILE B 1 43 ? 4.66 14.266 20.359 1 98.5 43 ILE B N 1
ATOM 1579 C CA . ILE B 1 43 ? 3.805 13.156 20.766 1 98.5 43 ILE B CA 1
ATOM 1580 C C . ILE B 1 43 ? 4.543 12.281 21.781 1 98.5 43 ILE B C 1
ATOM 1582 O O . ILE B 1 43 ? 4.004 11.969 22.844 1 98.5 43 ILE B O 1
ATOM 1586 N N . ASP B 1 44 ? 5.754 11.898 21.5 1 98.12 44 ASP B N 1
ATOM 1587 C CA . ASP B 1 44 ? 6.688 11.164 22.344 1 98.12 44 ASP B CA 1
ATOM 1588 C C . ASP B 1 44 ? 8.109 11.688 22.188 1 98.12 44 ASP B C 1
ATOM 1590 O O . ASP B 1 44 ? 9.016 10.945 21.812 1 98.12 44 ASP B O 1
ATOM 1594 N N . GLY B 1 45 ? 8.258 12.984 22.531 1 97.38 45 GLY B N 1
ATOM 1595 C CA . GLY B 1 45 ? 9.547 13.633 22.344 1 97.38 45 GLY B CA 1
ATOM 1596 C C . GLY B 1 45 ? 10.047 13.57 20.906 1 97.38 45 GLY B C 1
ATOM 1597 O O . GLY B 1 45 ? 9.312 13.898 19.969 1 97.38 45 GLY B O 1
ATOM 1598 N N . LYS B 1 46 ? 11.281 13.078 20.766 1 96.69 46 LYS B N 1
ATOM 1599 C CA . LYS B 1 46 ? 11.898 12.984 19.438 1 96.69 46 LYS B CA 1
ATOM 1600 C C . LYS B 1 46 ? 11.586 11.648 18.781 1 96.69 46 LYS B C 1
ATOM 1602 O O . LYS B 1 46 ? 11.828 11.469 17.594 1 96.69 46 LYS B O 1
ATOM 1607 N N . ASN B 1 47 ? 11.016 10.797 19.547 1 97.81 47 ASN B N 1
ATOM 1608 C CA . ASN B 1 47 ? 10.68 9.492 18.984 1 97.81 47 ASN B CA 1
ATOM 1609 C C . ASN B 1 47 ? 9.531 9.586 18 1 97.81 47 ASN B C 1
ATOM 1611 O O . ASN B 1 47 ? 9.508 8.867 16.984 1 97.81 47 ASN B O 1
ATOM 1615 N N . VAL B 1 48 ? 8.523 10.359 18.359 1 98.69 48 VAL B N 1
ATOM 1616 C CA . VAL B 1 48 ? 7.367 10.602 17.516 1 98.69 48 VAL B CA 1
ATOM 1617 C C . VAL B 1 48 ? 6.93 12.062 17.641 1 98.69 48 VAL B C 1
ATOM 1619 O O . VAL B 1 48 ? 6.699 12.547 18.75 1 98.69 48 VAL B O 1
ATOM 1622 N N . PHE B 1 49 ? 6.883 12.781 16.547 1 98.81 49 PHE B N 1
ATOM 1623 C CA .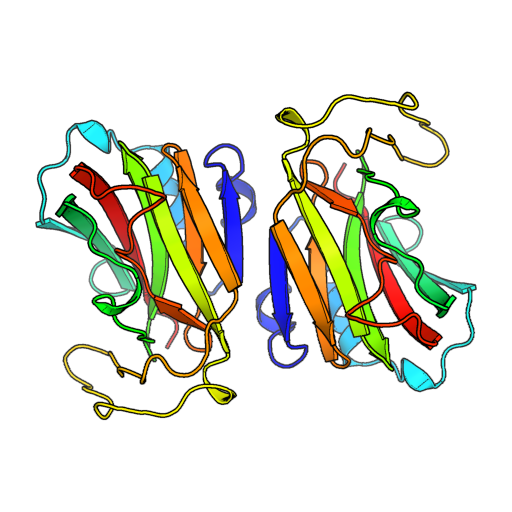 PHE B 1 49 ? 6.355 14.133 16.547 1 98.81 49 PHE B CA 1
ATOM 1624 C C . PHE B 1 49 ? 5.656 14.438 15.227 1 98.81 49 PHE B C 1
ATOM 1626 O O . PHE B 1 49 ? 5.762 13.672 14.273 1 98.81 49 PHE B O 1
ATOM 1633 N N . ALA B 1 50 ? 4.875 15.516 15.234 1 98.88 50 ALA B N 1
ATOM 1634 C CA . ALA B 1 50 ? 4.078 15.891 14.07 1 98.88 50 ALA B CA 1
ATOM 1635 C C . ALA B 1 50 ? 4.387 17.312 13.625 1 98.88 50 ALA B C 1
ATOM 1637 O O . ALA B 1 50 ? 4.578 18.203 14.461 1 98.88 50 ALA B O 1
ATOM 1638 N N . ASN B 1 51 ? 4.496 17.5 12.328 1 98.81 51 ASN B N 1
ATOM 1639 C CA . ASN B 1 51 ? 4.555 18.812 11.711 1 98.81 51 ASN B CA 1
ATOM 1640 C C . ASN B 1 51 ? 3.291 19.125 10.906 1 98.81 51 ASN B C 1
ATOM 1642 O O . ASN B 1 51 ? 3 18.438 9.922 1 98.81 51 ASN B O 1
ATOM 1646 N N . VAL B 1 52 ? 2.568 20.109 11.367 1 98.88 52 VAL B N 1
ATOM 1647 C CA . VAL B 1 52 ? 1.398 20.562 10.625 1 98.88 52 VAL B CA 1
ATOM 1648 C C . VAL B 1 52 ? 1.795 21.703 9.688 1 98.88 52 VAL B C 1
ATOM 1650 O O . VAL B 1 52 ? 2.465 22.641 10.102 1 98.88 52 VAL B O 1
ATOM 1653 N N . THR B 1 53 ? 1.411 21.578 8.453 1 98.62 53 THR B N 1
ATOM 1654 C CA . THR B 1 53 ? 1.79 22.594 7.48 1 98.62 53 THR B CA 1
ATOM 1655 C C . THR B 1 53 ? 0.616 22.922 6.562 1 98.62 53 THR B C 1
ATOM 1657 O O . THR B 1 53 ? -0.294 22.109 6.391 1 98.62 53 THR B O 1
ATOM 1660 N N . GLU B 1 54 ? 0.587 24.109 6.113 1 98.44 54 GLU B N 1
ATOM 1661 C CA . GLU B 1 54 ? -0.344 24.656 5.133 1 98.44 54 GLU B CA 1
ATOM 1662 C C . GLU B 1 54 ? 0.395 25.406 4.027 1 98.44 54 GLU B C 1
ATOM 1664 O O . GLU B 1 54 ? 1.273 26.219 4.309 1 98.44 54 GLU B O 1
ATOM 1669 N N . TYR B 1 55 ? 0.011 25.094 2.783 1 98.69 55 TYR B N 1
ATOM 1670 C CA . TYR B 1 55 ? 0.66 25.781 1.671 1 98.69 55 TYR B CA 1
ATOM 1671 C C . TYR B 1 55 ? -0.104 25.562 0.372 1 98.69 55 TYR B C 1
ATOM 1673 O O . TYR B 1 55 ? -1.024 24.734 0.319 1 98.69 55 TYR B O 1
ATOM 1681 N N . THR B 1 56 ? 0.213 26.344 -0.63 1 98.88 56 THR B N 1
ATOM 1682 C CA . THR B 1 56 ? -0.263 26.109 -1.989 1 98.88 56 THR B CA 1
ATOM 1683 C C . THR B 1 56 ? 0.656 25.141 -2.725 1 98.88 56 THR B C 1
ATOM 1685 O O . THR B 1 56 ? 1.87 25.344 -2.783 1 98.88 56 THR B O 1
ATOM 1688 N N . THR B 1 57 ? 0.127 24.094 -3.211 1 98.88 57 THR B N 1
ATOM 1689 C CA . THR B 1 57 ? 0.93 23.109 -3.928 1 98.88 57 THR B CA 1
ATOM 1690 C C . THR B 1 57 ? 1.606 23.75 -5.141 1 98.88 57 THR B C 1
ATOM 1692 O O . THR B 1 57 ? 1.16 24.781 -5.633 1 98.88 57 THR B O 1
ATOM 1695 N N . VAL B 1 58 ? 2.652 23.172 -5.668 1 98.75 58 VAL B N 1
ATOM 1696 C CA . VAL B 1 58 ? 3.461 23.688 -6.766 1 98.75 58 VAL B CA 1
ATOM 1697 C C . VAL B 1 58 ? 3.482 22.688 -7.914 1 98.75 58 VAL B C 1
ATOM 1699 O O . VAL B 1 58 ? 3.098 21.531 -7.742 1 98.75 58 VAL B O 1
ATOM 1702 N N . PRO B 1 59 ? 3.91 23.125 -9.086 1 98.31 59 PRO B N 1
ATOM 1703 C CA . PRO B 1 59 ? 4.109 22.156 -10.164 1 98.31 59 PRO B CA 1
ATOM 1704 C C . PRO B 1 59 ? 5.078 21.031 -9.773 1 98.31 59 PRO B C 1
ATOM 1706 O O . PRO B 1 59 ? 6.016 21.266 -9.008 1 98.31 59 PRO B O 1
ATOM 1709 N N . TRP B 1 60 ? 4.844 19.875 -10.273 1 98.25 60 TRP B N 1
ATOM 1710 C CA . TRP B 1 60 ? 5.648 18.688 -9.945 1 98.25 60 TRP B CA 1
ATOM 1711 C C . TRP B 1 60 ? 7.137 18.984 -10.117 1 98.25 60 TRP B C 1
ATOM 1713 O O . TRP B 1 60 ? 7.957 18.547 -9.312 1 98.25 60 TRP B O 1
ATOM 1723 N N . GLU B 1 61 ? 7.5 19.781 -11.148 1 97.44 61 GLU B N 1
ATOM 1724 C CA . GLU B 1 61 ? 8.898 20.062 -11.477 1 97.44 61 GLU B CA 1
ATOM 1725 C C . GLU B 1 61 ? 9.562 20.891 -10.383 1 97.44 61 GLU B C 1
ATOM 1727 O O . GLU B 1 61 ? 10.789 20.891 -10.258 1 97.44 61 GLU B O 1
ATOM 1732 N N . GLU B 1 62 ? 8.797 21.562 -9.633 1 97.62 62 GLU B N 1
ATOM 1733 C CA . GLU B 1 62 ? 9.336 22.453 -8.617 1 97.62 62 GLU B CA 1
ATOM 1734 C C . GLU B 1 62 ? 9.43 21.766 -7.258 1 97.62 62 GLU B C 1
ATOM 1736 O O . GLU B 1 62 ? 10.109 22.25 -6.352 1 97.62 62 GLU B O 1
ATOM 1741 N N . ALA B 1 63 ? 8.672 20.672 -7.082 1 98 63 ALA B N 1
ATOM 1742 C CA . ALA B 1 63 ? 8.797 19.875 -5.863 1 98 63 ALA B CA 1
ATOM 1743 C C . ALA B 1 63 ? 10.109 19.094 -5.844 1 98 63 ALA B C 1
ATOM 1745 O O . ALA B 1 63 ? 10.758 18.938 -6.883 1 98 63 ALA B O 1
ATOM 1746 N N . LYS B 1 64 ? 10.453 18.594 -4.629 1 97.31 64 LYS B N 1
ATOM 1747 C CA . LYS B 1 64 ? 11.75 17.953 -4.48 1 97.31 64 LYS B CA 1
ATOM 1748 C C . LYS B 1 64 ? 11.602 16.531 -3.93 1 97.31 64 LYS B C 1
ATOM 1750 O O . LYS B 1 64 ? 10.797 16.297 -3.033 1 97.31 64 LYS B O 1
ATOM 1755 N N . TYR B 1 65 ? 12.422 15.625 -4.547 1 98.31 65 TYR B N 1
ATOM 1756 C CA . TYR B 1 65 ? 12.594 14.297 -3.967 1 98.31 65 TYR B CA 1
ATOM 1757 C C . TYR B 1 65 ? 13.453 14.359 -2.707 1 98.31 65 TYR B C 1
ATOM 1759 O O . TYR B 1 65 ? 14.523 14.961 -2.709 1 98.31 65 TYR B O 1
ATOM 1767 N N . GLU B 1 66 ? 13.008 13.734 -1.712 1 98.81 66 GLU B N 1
ATOM 1768 C CA . GLU B 1 66 ? 13.773 13.664 -0.472 1 98.81 66 GLU B CA 1
ATOM 1769 C C . GLU B 1 66 ? 13.633 12.289 0.185 1 98.81 66 GLU B C 1
ATOM 1771 O O . GLU B 1 66 ? 12.766 11.5 -0.192 1 98.81 66 GLU B O 1
ATOM 1776 N N . ALA B 1 67 ? 14.43 12.008 1.087 1 98.56 67 ALA B N 1
ATOM 1777 C CA . ALA B 1 67 ? 14.328 10.875 2.002 1 98.56 67 ALA B CA 1
ATOM 1778 C C . ALA B 1 67 ? 14.938 11.211 3.361 1 98.56 67 ALA B C 1
ATOM 1780 O O . ALA B 1 67 ? 15.68 12.188 3.492 1 98.56 67 ALA B O 1
ATOM 1781 N N . HIS B 1 68 ? 14.531 10.508 4.332 1 98.44 68 HIS B N 1
ATOM 1782 C CA . HIS B 1 68 ? 15.039 10.609 5.691 1 98.44 68 HIS B CA 1
ATOM 1783 C C . HIS B 1 68 ? 15.703 9.312 6.133 1 98.44 68 HIS B C 1
ATOM 1785 O O . HIS B 1 68 ? 15.211 8.227 5.82 1 98.44 68 HIS B O 1
ATOM 1791 N N . HIS B 1 69 ? 16.797 9.43 6.871 1 97.25 69 HIS B N 1
ATOM 1792 C CA . HIS B 1 69 ? 17.516 8.234 7.312 1 97.25 69 HIS B CA 1
ATOM 1793 C C . HIS B 1 69 ? 16.969 7.73 8.648 1 97.25 69 HIS B C 1
ATOM 1795 O O . HIS B 1 69 ? 16.969 6.523 8.906 1 97.25 69 HIS B O 1
ATOM 1801 N N . ASN B 1 70 ? 16.453 8.625 9.406 1 97.5 70 ASN B N 1
ATOM 1802 C CA . ASN B 1 70 ? 16.188 8.258 10.789 1 97.5 70 ASN B CA 1
ATOM 1803 C C . ASN B 1 70 ? 14.68 8.18 11.062 1 97.5 70 ASN B C 1
ATOM 1805 O O . ASN B 1 70 ? 14.258 7.605 12.07 1 97.5 70 ASN B O 1
ATOM 1809 N N . TYR B 1 71 ? 13.922 8.742 10.164 1 98 71 TYR B N 1
ATOM 1810 C CA . TYR B 1 71 ? 12.5 8.836 10.469 1 98 71 TYR B CA 1
ATOM 1811 C C . TYR B 1 71 ? 11.664 8.289 9.32 1 98 71 TYR B C 1
ATOM 1813 O O . TYR B 1 71 ? 12.008 8.469 8.148 1 98 71 TYR B O 1
ATOM 1821 N N . THR B 1 72 ? 10.633 7.652 9.68 1 98.31 72 THR B N 1
ATOM 1822 C CA . THR B 1 72 ? 9.5 7.414 8.789 1 98.31 72 THR B CA 1
ATOM 1823 C C . THR B 1 72 ? 8.547 8.602 8.797 1 98.31 72 THR B C 1
ATOM 1825 O O . THR B 1 72 ? 8.312 9.211 9.844 1 98.31 72 THR B O 1
ATOM 1828 N N . ASP B 1 73 ? 8.039 8.953 7.633 1 98.81 73 ASP B N 1
ATOM 1829 C CA . ASP B 1 73 ? 7.023 9.992 7.508 1 98.81 73 ASP B CA 1
ATOM 1830 C C . ASP B 1 73 ? 5.645 9.391 7.254 1 98.81 73 ASP B C 1
ATOM 1832 O O . ASP B 1 73 ? 5.457 8.641 6.297 1 98.81 73 ASP B O 1
ATOM 1836 N N . ILE B 1 74 ? 4.699 9.688 8.094 1 98.88 74 ILE B N 1
ATOM 1837 C CA . ILE B 1 74 ? 3.303 9.555 7.699 1 98.88 74 ILE B CA 1
ATOM 1838 C C . ILE B 1 74 ? 2.775 10.891 7.191 1 98.88 74 ILE B C 1
ATOM 1840 O O . ILE B 1 74 ? 2.609 11.836 7.965 1 98.88 74 ILE B O 1
ATOM 1844 N N . GLN B 1 75 ? 2.604 11.008 5.922 1 98.94 75 GLN B N 1
ATOM 1845 C CA . GLN B 1 75 ? 2.043 12.195 5.289 1 98.94 75 GLN B CA 1
ATOM 1846 C C . GLN B 1 75 ? 0.523 12.102 5.188 1 98.94 75 GLN B C 1
ATOM 1848 O O . GLN B 1 75 ? -0.004 11.469 4.27 1 98.94 75 GLN B O 1
ATOM 1853 N N . TYR B 1 76 ? -0.19 12.758 6.082 1 98.94 76 TYR B N 1
ATOM 1854 C CA . TYR B 1 76 ? -1.644 12.688 6.191 1 98.94 76 TYR B CA 1
ATOM 1855 C C . TYR B 1 76 ? -2.289 13.977 5.691 1 98.94 76 TYR B C 1
ATOM 1857 O O . TYR B 1 76 ? -2.012 15.062 6.215 1 98.94 76 TYR B O 1
ATOM 1865 N N . MET B 1 77 ? -3.201 13.867 4.73 1 98.94 77 MET B N 1
ATOM 1866 C CA . MET B 1 77 ? -3.875 15.023 4.152 1 98.94 77 MET B CA 1
ATOM 1867 C C . MET B 1 77 ? -5.098 15.414 4.977 1 98.94 77 MET B C 1
ATOM 1869 O O . MET B 1 77 ? -6.055 14.641 5.074 1 98.94 77 MET B O 1
ATOM 1873 N N . ILE B 1 78 ? -5.047 16.578 5.551 1 98.88 78 ILE B N 1
ATOM 1874 C CA . ILE B 1 78 ? -6.16 17.062 6.352 1 98.88 78 ILE B CA 1
ATOM 1875 C C . ILE B 1 78 ? -7.211 17.703 5.445 1 98.88 78 ILE B C 1
ATOM 1877 O O . ILE B 1 78 ? -8.398 17.391 5.555 1 98.88 78 ILE B O 1
ATOM 1881 N N . SER B 1 79 ? -6.801 18.562 4.555 1 98.81 79 SER B N 1
ATOM 1882 C CA . SER B 1 79 ? -7.68 19.203 3.584 1 98.81 79 SER B CA 1
ATOM 1883 C C . SER B 1 79 ? -6.969 19.406 2.252 1 98.81 79 SER B C 1
ATOM 1885 O O . SER B 1 79 ? -5.754 19.625 2.219 1 98.81 79 SER B O 1
ATOM 1887 N N . GLY B 1 80 ? -7.781 19.375 1.147 1 98.56 80 GLY B N 1
ATOM 1888 C CA . GLY B 1 80 ? -7.223 19.5 -0.19 1 98.56 80 GLY B CA 1
ATOM 1889 C C . GLY B 1 80 ? -6.641 18.188 -0.712 1 98.56 80 GLY B C 1
ATOM 1890 O O . GLY B 1 80 ? -7.066 17.109 -0.304 1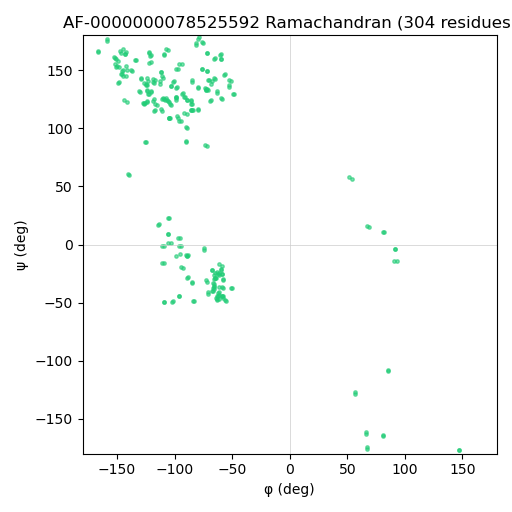 98.56 80 GLY B O 1
ATOM 1891 N N . SER B 1 81 ? -5.828 18.297 -1.775 1 98.69 81 SER B N 1
ATOM 1892 C CA . SER B 1 81 ? -5.156 17.156 -2.383 1 98.69 81 SER B CA 1
ATOM 1893 C C . SER B 1 81 ? -3.789 17.547 -2.934 1 98.69 81 SER B C 1
ATOM 1895 O O . SER B 1 81 ? -3.59 18.688 -3.361 1 98.69 81 SER B O 1
ATOM 1897 N N . GLU B 1 82 ? -2.863 16.672 -2.883 1 98.56 82 GLU B N 1
ATOM 1898 C CA . GLU B 1 82 ? -1.557 16.875 -3.502 1 98.56 82 GLU B CA 1
ATOM 1899 C C . GLU B 1 82 ? -1.031 15.578 -4.121 1 98.56 82 GLU B C 1
ATOM 1901 O O . GLU B 1 82 ? -1.47 14.484 -3.754 1 98.56 82 GLU B O 1
ATOM 1906 N N . THR B 1 83 ? -0.217 15.75 -5.09 1 98.88 83 THR B N 1
ATOM 1907 C CA . THR B 1 83 ? 0.494 14.609 -5.656 1 98.88 83 THR B CA 1
ATOM 1908 C C . THR B 1 83 ? 1.774 14.328 -4.875 1 98.88 83 THR B C 1
ATOM 1910 O O . THR B 1 83 ? 2.625 15.211 -4.73 1 98.88 83 THR B O 1
ATOM 1913 N N . MET B 1 84 ? 1.861 13.117 -4.328 1 98.88 84 MET B N 1
ATOM 1914 C CA . MET B 1 84 ? 3.098 12.648 -3.709 1 98.88 84 MET B CA 1
ATOM 1915 C C . MET B 1 84 ? 3.725 11.531 -4.535 1 98.88 84 MET B C 1
ATOM 1917 O O . MET B 1 84 ? 3.068 10.531 -4.84 1 98.88 84 MET B O 1
ATOM 1921 N N . THR B 1 85 ? 4.984 11.766 -4.875 1 98.88 85 THR B N 1
ATOM 1922 C CA . THR B 1 85 ? 5.664 10.828 -5.754 1 98.88 85 THR B CA 1
ATOM 1923 C C . THR B 1 85 ? 6.613 9.93 -4.961 1 98.88 85 THR B C 1
ATOM 1925 O O . THR B 1 85 ? 7.32 10.406 -4.07 1 98.88 85 THR B O 1
ATOM 1928 N N . TYR B 1 86 ? 6.605 8.648 -5.27 1 98.88 86 TYR B N 1
ATOM 1929 C CA . TYR B 1 86 ? 7.469 7.652 -4.648 1 98.88 86 TYR B CA 1
ATOM 1930 C C . TYR B 1 86 ? 8.484 7.109 -5.648 1 98.88 86 TYR B C 1
ATOM 1932 O O . TYR B 1 86 ? 8.156 6.883 -6.812 1 98.88 86 TYR B O 1
ATOM 1940 N N . ALA B 1 87 ? 9.672 6.949 -5.215 1 98.5 87 ALA B N 1
ATOM 1941 C CA . ALA B 1 87 ? 10.688 6.113 -5.852 1 98.5 87 ALA B CA 1
ATOM 1942 C C . ALA B 1 87 ? 11.625 5.508 -4.816 1 98.5 87 ALA B C 1
ATOM 1944 O O . ALA B 1 87 ? 11.875 6.105 -3.768 1 98.5 87 ALA B O 1
ATOM 1945 N N . ARG B 1 88 ? 12.219 4.332 -5.109 1 97.81 88 ARG B N 1
ATOM 1946 C CA . ARG B 1 88 ? 13.242 3.793 -4.223 1 97.81 88 ARG B CA 1
ATOM 1947 C C . ARG B 1 88 ? 14.477 4.688 -4.203 1 97.81 88 ARG B C 1
ATOM 1949 O O . ARG B 1 88 ? 14.898 5.199 -5.246 1 97.81 88 ARG B O 1
ATOM 1956 N N . ILE B 1 89 ? 14.992 4.766 -3.082 1 97.75 89 ILE B N 1
ATOM 1957 C CA . ILE B 1 89 ? 16.125 5.688 -2.979 1 97.75 89 ILE B CA 1
ATOM 1958 C C . ILE B 1 89 ? 17.281 5.191 -3.844 1 97.75 89 ILE B C 1
ATOM 1960 O O . ILE B 1 89 ? 18.062 5.988 -4.355 1 97.75 89 ILE B O 1
ATOM 1964 N N . ASP B 1 90 ? 17.406 3.877 -4.059 1 96.56 90 ASP B N 1
ATOM 1965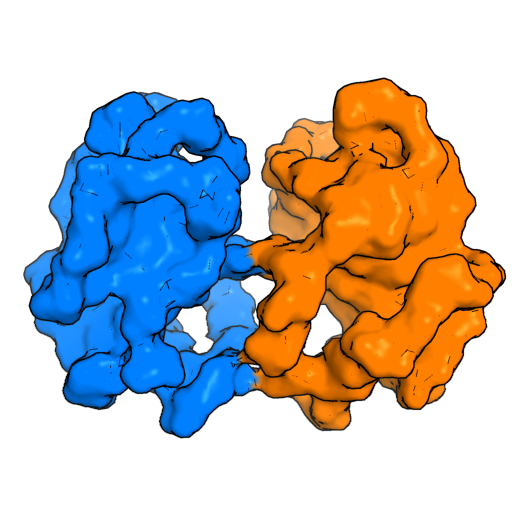 C CA . ASP B 1 90 ? 18.5 3.336 -4.848 1 96.56 90 ASP B CA 1
ATOM 1966 C C . ASP B 1 90 ? 18.297 3.602 -6.336 1 96.56 90 ASP B C 1
ATOM 1968 O O . ASP B 1 90 ? 19.188 3.344 -7.148 1 96.56 90 ASP B O 1
ATOM 1972 N N . GLU B 1 91 ? 17.172 4.199 -6.699 1 97.06 91 GLU B N 1
ATOM 1973 C CA . GLU B 1 91 ? 16.891 4.57 -8.078 1 97.06 91 GLU B CA 1
ATOM 1974 C C . GLU B 1 91 ? 17.031 6.074 -8.289 1 97.06 91 GLU B C 1
ATOM 1976 O O . GLU B 1 91 ? 16.734 6.586 -9.367 1 97.06 91 GLU B O 1
ATOM 1981 N N . LEU B 1 92 ? 17.391 6.734 -7.27 1 98.06 92 LEU B N 1
ATOM 1982 C CA . LEU B 1 92 ? 17.453 8.188 -7.309 1 98.06 92 LEU B CA 1
ATOM 1983 C C . LEU B 1 92 ? 18.906 8.664 -7.223 1 98.06 92 LEU B C 1
ATOM 1985 O O . LEU B 1 92 ? 19.734 8.023 -6.578 1 98.06 92 LEU B O 1
ATOM 1989 N N . ALA B 1 93 ? 19.188 9.781 -7.863 1 97.88 93 ALA B N 1
ATOM 1990 C CA . ALA B 1 93 ? 20.5 10.422 -7.766 1 97.88 93 ALA B CA 1
ATOM 1991 C C . ALA B 1 93 ? 20.484 11.57 -6.766 1 97.88 93 ALA B C 1
ATOM 1993 O O . ALA B 1 93 ? 19.641 12.461 -6.855 1 97.88 93 ALA B O 1
ATOM 1994 N N . GLU B 1 94 ? 21.406 11.5 -5.852 1 97.56 94 GLU B N 1
ATOM 1995 C CA . GLU B 1 94 ? 21.484 12.555 -4.84 1 97.56 94 GLU B CA 1
ATOM 1996 C C . GLU B 1 94 ? 21.812 13.906 -5.473 1 97.56 94 GLU B C 1
ATOM 1998 O O . GLU B 1 94 ? 22.672 13.992 -6.352 1 97.56 94 GLU B O 1
ATOM 2003 N N . LYS B 1 95 ? 21.109 14.859 -5.125 1 97.75 95 LYS B N 1
ATOM 2004 C CA . LYS B 1 95 ? 21.359 16.234 -5.566 1 97.75 95 LYS B CA 1
ATOM 2005 C C . LYS B 1 95 ? 22.031 17.047 -4.473 1 97.75 95 LYS B C 1
ATOM 2007 O O . LYS B 1 95 ? 22.938 17.828 -4.746 1 97.75 95 LYS B O 1
ATOM 2012 N N . VAL B 1 96 ? 21.484 17 -3.287 1 97.25 96 VAL B N 1
ATOM 2013 C CA . VAL B 1 96 ? 22.047 17.609 -2.086 1 97.25 96 VAL B CA 1
ATOM 2014 C C . VAL B 1 96 ? 22.359 16.531 -1.049 1 97.25 96 VAL B C 1
ATOM 2016 O O . VAL B 1 96 ? 21.469 15.758 -0.666 1 97.25 96 VAL B O 1
ATOM 2019 N N . PRO B 1 97 ? 23.562 16.5 -0.614 1 96.56 97 PRO B N 1
ATOM 2020 C CA . PRO B 1 97 ? 23.953 15.43 0.312 1 96.56 97 PRO B CA 1
ATOM 2021 C C . PRO B 1 97 ? 23.141 15.453 1.606 1 96.56 97 PRO B C 1
ATOM 2023 O O . PRO B 1 97 ? 22.547 16.484 1.953 1 96.56 97 PRO B O 1
ATOM 2026 N N . TYR B 1 98 ? 23.234 14.344 2.252 1 97.56 98 TYR B N 1
ATOM 2027 C CA . TYR B 1 98 ? 22.516 14.133 3.496 1 97.56 98 TYR B CA 1
ATOM 2028 C C . TYR B 1 98 ? 22.906 15.172 4.543 1 97.56 98 TYR B C 1
ATOM 2030 O O . TYR B 1 98 ? 24.094 15.391 4.789 1 97.56 98 TYR B O 1
ATOM 2038 N N . ASN B 1 99 ? 21.906 15.828 5.051 1 97.62 99 ASN B N 1
ATOM 2039 C CA . ASN B 1 99 ? 22.062 16.703 6.203 1 97.62 99 ASN B CA 1
ATOM 2040 C C . ASN B 1 99 ? 21.672 16.016 7.504 1 97.62 99 ASN B C 1
ATOM 2042 O O . ASN B 1 99 ? 20.484 15.781 7.762 1 97.62 99 ASN B O 1
ATOM 2046 N N . GLU B 1 100 ? 22.562 15.727 8.344 1 95.75 100 GLU B N 1
ATOM 2047 C CA . GLU B 1 100 ? 22.344 14.969 9.57 1 95.75 100 GLU B CA 1
ATOM 2048 C C . GLU B 1 100 ? 21.406 15.711 10.523 1 95.75 100 GLU B C 1
ATOM 2050 O O . GLU B 1 100 ? 20.562 15.094 11.18 1 95.75 100 GLU B O 1
ATOM 2055 N N . GLU B 1 101 ? 21.641 16.969 10.656 1 95.44 101 GLU B N 1
ATOM 2056 C CA . GLU B 1 101 ? 20.828 17.766 11.57 1 95.44 101 GLU B CA 1
ATOM 2057 C C . GLU B 1 101 ? 19.359 17.766 11.172 1 95.44 101 GLU B C 1
ATOM 2059 O O . GLU B 1 101 ? 18.484 17.672 12.031 1 95.44 101 GLU B O 1
ATOM 2064 N N . LYS B 1 102 ? 19.109 17.781 9.961 1 96.19 102 LYS B N 1
ATOM 2065 C CA . LYS B 1 102 ? 17.734 17.859 9.469 1 96.19 102 LYS B CA 1
ATOM 2066 C C . LYS B 1 102 ? 17.219 16.484 9.078 1 96.19 102 LYS B C 1
ATOM 2068 O O . LYS B 1 102 ? 16.016 16.328 8.797 1 96.19 102 LYS B O 1
ATOM 2073 N N . ASP B 1 103 ? 18.094 15.523 9.047 1 97.75 103 ASP B N 1
ATOM 2074 C CA . ASP B 1 103 ? 17.766 14.164 8.625 1 97.75 103 ASP B CA 1
ATOM 2075 C C . ASP B 1 103 ? 17.109 14.156 7.242 1 97.75 103 ASP B C 1
ATOM 2077 O O . ASP B 1 103 ? 16 13.633 7.082 1 97.75 103 ASP B O 1
ATOM 2081 N N . VAL B 1 104 ? 17.797 14.719 6.262 1 98.44 104 VAL B N 1
ATOM 2082 C CA . VAL B 1 104 ? 17.172 14.766 4.945 1 98.44 104 VAL B CA 1
ATOM 2083 C C . VAL B 1 104 ? 18.25 14.68 3.859 1 98.44 104 VAL B C 1
ATOM 2085 O O . VAL B 1 104 ? 19.344 15.195 4.027 1 98.44 104 VAL B O 1
ATOM 2088 N N . VAL B 1 105 ? 18.062 14.023 2.867 1 98.31 105 VAL B N 1
ATOM 2089 C CA . VAL B 1 105 ? 18.781 14.008 1.596 1 98.31 105 VAL B CA 1
ATOM 2090 C C . VAL B 1 105 ? 17.844 14.406 0.464 1 98.31 105 VAL B C 1
ATOM 2092 O O . VAL B 1 105 ? 16.672 14.016 0.452 1 98.31 105 VAL B O 1
ATOM 2095 N N . PHE B 1 106 ? 18.281 15.18 -0.482 1 98.56 106 PHE B N 1
ATOM 2096 C CA . PHE B 1 106 ? 17.484 15.562 -1.642 1 98.56 106 PHE B CA 1
ATOM 2097 C C . PHE B 1 106 ? 18.031 14.914 -2.91 1 98.56 106 PHE B C 1
ATOM 2099 O O . PHE B 1 106 ? 19.234 14.789 -3.082 1 98.56 106 PHE B O 1
ATOM 2106 N N . TYR B 1 107 ? 17.141 14.578 -3.758 1 98.44 107 TYR B N 1
ATOM 2107 C CA . TYR B 1 107 ? 17.484 13.891 -4.996 1 98.44 107 TYR B CA 1
ATOM 2108 C C . TYR B 1 107 ? 17.016 14.688 -6.211 1 98.44 107 TYR B C 1
ATOM 2110 O O . TYR B 1 107 ? 16.219 15.609 -6.082 1 98.44 107 TYR B O 1
ATOM 2118 N N . ASP B 1 108 ? 17.547 14.391 -7.332 1 97.31 108 ASP B N 1
ATOM 2119 C CA . ASP B 1 108 ? 17.094 15.062 -8.547 1 97.31 108 ASP B CA 1
ATOM 2120 C C . ASP B 1 108 ? 15.742 14.516 -9 1 97.31 108 ASP B C 1
ATOM 2122 O O . ASP B 1 108 ? 15.219 13.57 -8.406 1 97.31 108 ASP B O 1
ATOM 2126 N N . ASN B 1 109 ? 15.172 15.164 -10.039 1 96.62 109 ASN B N 1
ATOM 2127 C CA . ASN B 1 109 ? 13.82 14.836 -10.477 1 96.62 109 ASN B CA 1
ATOM 2128 C C . ASN B 1 109 ? 13.828 14.023 -11.766 1 96.62 109 ASN B C 1
ATOM 2130 O O . ASN B 1 109 ? 12.852 14.023 -12.516 1 96.62 109 ASN B O 1
ATOM 2134 N N . GLU B 1 110 ? 14.914 13.359 -12.023 1 97.31 110 GLU B N 1
ATOM 2135 C CA . GLU B 1 110 ? 15.023 12.672 -13.305 1 97.31 110 GLU B CA 1
ATOM 2136 C C . GLU B 1 110 ? 14.125 11.438 -13.352 1 97.31 110 GLU B C 1
ATOM 2138 O O . GLU B 1 110 ? 13.648 11.055 -14.422 1 97.31 110 GLU B O 1
ATOM 2143 N N . ASN B 1 111 ? 13.961 10.883 -12.203 1 97.81 111 ASN B N 1
ATOM 2144 C CA . ASN B 1 111 ? 13.055 9.75 -12.086 1 97.81 111 ASN B CA 1
ATOM 2145 C C . ASN B 1 111 ? 11.609 10.203 -11.883 1 97.81 111 ASN B C 1
ATOM 2147 O O . ASN B 1 111 ? 11.297 10.852 -10.883 1 97.81 111 ASN B O 1
ATOM 2151 N N . PRO B 1 112 ? 10.695 9.93 -12.789 1 97.69 112 PRO B N 1
ATOM 2152 C CA . PRO B 1 112 ? 9.312 10.383 -12.641 1 97.69 112 PRO B CA 1
ATOM 2153 C C . PRO B 1 112 ? 8.602 9.742 -11.453 1 97.69 112 PRO B C 1
ATOM 2155 O O . PRO B 1 112 ? 7.672 10.328 -10.891 1 97.69 112 PRO B O 1
ATOM 2158 N N . GLY B 1 113 ? 9.039 8.523 -11.125 1 98.25 113 GLY B N 1
ATOM 2159 C CA . GLY B 1 113 ? 8.516 7.836 -9.953 1 98.25 113 GLY B CA 1
ATOM 2160 C C . GLY B 1 113 ? 7.059 7.453 -10.086 1 98.25 113 GLY B C 1
ATOM 2161 O O . GLY B 1 113 ? 6.488 7.523 -11.18 1 98.25 113 GLY B O 1
ATOM 2162 N N . LEU B 1 114 ? 6.508 6.906 -9.031 1 98.62 114 LEU B N 1
ATOM 2163 C CA . LEU B 1 114 ? 5.086 6.605 -8.891 1 98.62 114 LEU B CA 1
ATOM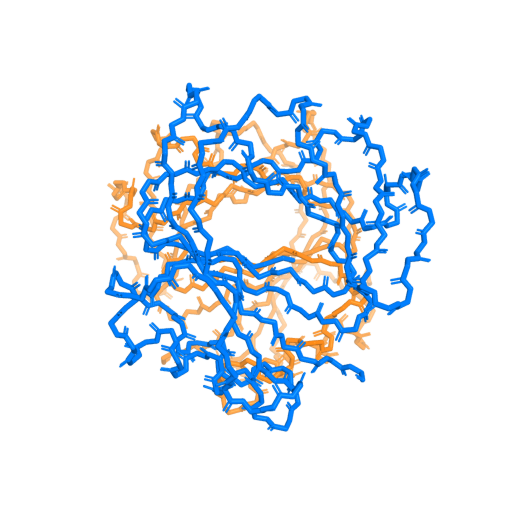 2164 C C . LEU B 1 114 ? 4.332 7.789 -8.297 1 98.62 114 LEU B C 1
ATOM 2166 O O . LEU B 1 114 ? 4.512 8.117 -7.121 1 98.62 114 LEU B O 1
ATOM 2170 N N . LYS B 1 115 ? 3.461 8.445 -9.062 1 98.69 115 LYS B N 1
ATOM 2171 C CA . LYS B 1 115 ? 2.691 9.602 -8.617 1 98.69 115 LYS B CA 1
ATOM 2172 C C . LYS B 1 115 ? 1.348 9.18 -8.031 1 98.69 115 LYS B C 1
ATOM 2174 O O . LYS B 1 115 ? 0.588 8.445 -8.672 1 98.69 115 LYS B O 1
ATOM 2179 N N . VAL B 1 116 ? 1.088 9.617 -6.855 1 98.81 116 VAL B N 1
ATOM 2180 C CA . VAL B 1 116 ? -0.154 9.305 -6.156 1 98.81 116 VAL B CA 1
ATOM 2181 C C . VAL B 1 116 ? -0.858 10.594 -5.75 1 98.81 116 VAL B C 1
ATOM 2183 O O . VAL B 1 116 ? -0.261 11.461 -5.102 1 98.81 116 VAL B O 1
ATOM 2186 N N . VAL B 1 117 ? -2.068 10.773 -6.164 1 98.69 117 VAL B N 1
ATOM 2187 C CA . VAL B 1 117 ? -2.875 11.875 -5.645 1 98.69 117 VAL B CA 1
ATOM 2188 C C . VAL B 1 117 ? -3.445 11.492 -4.277 1 98.69 117 VAL B C 1
ATOM 2190 O O . VAL B 1 117 ? -4.191 10.523 -4.156 1 98.69 117 VAL B O 1
ATOM 2193 N N . VAL B 1 118 ? -3.059 12.188 -3.299 1 98.81 118 VAL B N 1
ATOM 2194 C CA . VAL B 1 118 ? -3.498 11.969 -1.926 1 98.81 118 VAL B CA 1
ATOM 2195 C C . VAL B 1 118 ? -4.523 13.023 -1.535 1 98.81 118 VAL B C 1
ATOM 2197 O O . VAL B 1 118 ? -4.23 14.227 -1.556 1 98.81 118 VAL B O 1
ATOM 2200 N N . LYS B 1 119 ? -5.703 12.602 -1.166 1 98.56 119 LYS B N 1
ATOM 2201 C CA . LYS B 1 119 ? -6.812 13.5 -0.851 1 98.56 119 LYS B CA 1
ATOM 2202 C C . LYS B 1 119 ? -7.078 13.539 0.652 1 98.56 119 LYS B C 1
ATOM 2204 O O . LYS B 1 119 ? -6.562 12.711 1.4 1 98.56 119 LYS B O 1
ATOM 2209 N N . ALA B 1 120 ? -7.898 14.516 1.01 1 98.75 120 ALA B N 1
ATOM 2210 C CA . ALA B 1 120 ? -8.266 14.641 2.418 1 98.75 120 ALA B CA 1
ATOM 2211 C C . ALA B 1 120 ? -8.727 13.305 2.984 1 98.75 120 ALA B C 1
ATOM 2213 O O . ALA B 1 120 ? -9.531 12.602 2.369 1 98.75 120 ALA B O 1
ATOM 2214 N N . GLY B 1 121 ? -8.156 12.914 4.117 1 98.5 121 GLY B N 1
ATOM 2215 C CA . GLY B 1 121 ? -8.531 11.664 4.758 1 98.5 121 GLY B CA 1
ATOM 2216 C C . GLY B 1 121 ? -7.672 10.492 4.324 1 98.5 121 GLY B C 1
ATOM 2217 O O . GLY B 1 121 ? -7.816 9.383 4.844 1 98.5 121 GLY B O 1
ATOM 2218 N N . GLU B 1 122 ? -6.762 10.727 3.387 1 98.75 122 GLU B N 1
ATOM 2219 C CA . GLU B 1 122 ? -5.801 9.711 2.953 1 98.75 122 GLU B CA 1
ATOM 2220 C C . GLU B 1 122 ? -4.391 10.055 3.428 1 98.75 122 GLU B C 1
ATOM 2222 O O . GLU B 1 122 ? -4.133 11.172 3.879 1 98.75 122 GLU B O 1
ATOM 2227 N N . TYR B 1 123 ? -3.518 9.062 3.377 1 98.94 123 TYR B N 1
ATOM 2228 C CA . TYR B 1 123 ? -2.139 9.289 3.797 1 98.94 123 TYR B CA 1
ATOM 2229 C C . TYR B 1 123 ? -1.188 8.336 3.076 1 98.94 123 TYR B C 1
ATOM 2231 O O . TYR B 1 123 ? -1.62 7.34 2.492 1 98.94 123 TYR B O 1
ATOM 2239 N N . MET B 1 124 ? 0.048 8.672 3.076 1 98.94 124 MET B N 1
ATOM 2240 C CA . MET B 1 124 ? 1.142 7.801 2.65 1 98.94 124 MET B CA 1
ATOM 2241 C C . MET B 1 124 ? 2.184 7.656 3.756 1 98.94 124 MET B C 1
ATOM 2243 O O . MET B 1 124 ? 2.426 8.594 4.516 1 98.94 124 MET B O 1
ATOM 2247 N N . ILE B 1 125 ? 2.723 6.52 3.879 1 98.88 125 ILE B N 1
ATOM 2248 C CA . ILE B 1 125 ? 3.857 6.27 4.762 1 98.88 125 ILE B CA 1
ATOM 2249 C C . ILE B 1 125 ? 5.113 6.02 3.932 1 98.88 125 ILE B C 1
ATOM 2251 O O . ILE B 1 125 ? 5.117 5.172 3.037 1 98.88 125 ILE B O 1
ATOM 2255 N N . PHE B 1 126 ? 6.133 6.812 4.246 1 98.81 126 PHE B N 1
ATOM 2256 C CA . PHE B 1 126 ? 7.438 6.672 3.613 1 98.81 126 PHE B CA 1
ATOM 2257 C C . PHE B 1 126 ? 8.5 6.309 4.645 1 98.81 126 PHE B C 1
ATOM 2259 O O . PHE B 1 126 ? 8.828 7.117 5.516 1 98.81 126 PHE B O 1
ATOM 2266 N N . ASN B 1 127 ? 9.062 5.109 4.488 1 98.12 127 ASN B N 1
ATOM 2267 C CA . ASN B 1 127 ? 10.148 4.645 5.344 1 98.12 127 ASN B CA 1
ATOM 2268 C C . ASN B 1 127 ? 11.492 5.199 4.891 1 98.12 127 ASN B C 1
ATOM 2270 O O . ASN B 1 127 ? 11.578 5.867 3.861 1 98.12 127 ASN B O 1
ATOM 2274 N N . PRO B 1 128 ? 12.578 4.98 5.637 1 97.5 128 PRO B N 1
ATOM 2275 C CA . PRO B 1 128 ? 13.883 5.559 5.328 1 97.5 128 PRO B CA 1
ATOM 2276 C C . PRO B 1 128 ? 14.422 5.117 3.969 1 97.5 128 PRO B C 1
ATOM 2278 O O . PRO B 1 128 ? 15.32 5.758 3.416 1 97.5 128 PRO B O 1
ATOM 2281 N N . TRP B 1 129 ? 13.898 4.055 3.377 1 97.94 129 TRP B N 1
ATOM 2282 C CA . TRP B 1 129 ? 14.359 3.588 2.074 1 97.94 129 TRP B CA 1
ATOM 2283 C C . TRP B 1 129 ? 13.461 4.109 0.959 1 97.94 129 TRP B C 1
ATOM 2285 O O . TRP B 1 129 ? 13.602 3.709 -0.199 1 97.94 129 TRP B O 1
ATOM 2295 N N . ASP B 1 130 ? 12.508 4.961 1.327 1 98.5 130 ASP B N 1
ATOM 2296 C CA . ASP B 1 130 ? 11.555 5.516 0.37 1 98.5 130 ASP B CA 1
ATOM 2297 C C . ASP B 1 130 ? 11.891 6.969 0.036 1 98.5 130 ASP B C 1
ATOM 2299 O O . ASP B 1 130 ? 11.703 7.859 0.863 1 98.5 130 ASP B O 1
ATOM 2303 N N . GLY B 1 131 ? 12.383 7.152 -1.24 1 98.75 131 GLY B N 1
ATOM 2304 C CA . GLY B 1 131 ? 12.312 8.523 -1.715 1 98.75 131 GLY B CA 1
ATOM 2305 C C . GLY B 1 131 ? 10.898 9.008 -1.945 1 98.75 131 GLY B C 1
ATOM 2306 O O . GLY B 1 131 ? 10.039 8.25 -2.4 1 98.75 131 GLY B O 1
ATOM 2307 N N . HIS B 1 132 ? 10.609 10.195 -1.573 1 98.88 132 HIS B N 1
ATOM 2308 C CA . HIS B 1 132 ? 9.273 10.742 -1.757 1 98.88 132 HIS B CA 1
ATOM 2309 C C . HIS B 1 132 ? 9.328 12.219 -2.133 1 98.88 132 HIS B C 1
ATOM 2311 O O . HIS B 1 132 ? 10.242 12.938 -1.722 1 98.88 132 HIS B O 1
ATOM 2317 N N . LYS B 1 133 ? 8.438 12.641 -2.951 1 98.75 133 LYS B N 1
ATOM 2318 C CA . LYS B 1 133 ? 8.297 14.008 -3.441 1 98.75 133 LYS B CA 1
ATOM 2319 C C . LYS B 1 133 ? 6.891 14.539 -3.176 1 98.75 133 LYS B C 1
ATOM 2321 O O . LYS B 1 133 ? 6.02 14.469 -4.043 1 98.75 133 LYS B O 1
ATOM 2326 N N . PRO B 1 134 ? 6.758 15.117 -1.98 1 98.62 134 PRO B N 1
ATOM 2327 C CA . PRO B 1 134 ? 5.48 15.758 -1.664 1 98.62 134 PRO B CA 1
ATOM 2328 C C . PRO B 1 134 ? 5.34 17.141 -2.299 1 98.62 134 PRO B C 1
ATOM 2330 O O . PRO B 1 134 ? 6.199 17.547 -3.084 1 98.62 134 PRO B O 1
ATOM 2333 N N . LYS B 1 135 ? 4.219 17.797 -2.102 1 98.69 135 LYS B N 1
ATOM 2334 C CA . LYS B 1 135 ? 3.959 19.219 -2.328 1 98.69 135 LYS B CA 1
ATOM 2335 C C . LYS B 1 135 ? 3.438 19.469 -3.74 1 98.69 135 LYS B C 1
ATOM 2337 O O . LYS B 1 135 ? 2.947 20.562 -4.047 1 98.69 135 LYS B O 1
ATOM 2342 N N . ALA B 1 136 ? 3.568 18.469 -4.617 1 98.81 136 ALA B N 1
ATOM 2343 C CA . ALA B 1 136 ? 3.199 18.719 -6.008 1 98.81 136 ALA B CA 1
ATOM 2344 C C . ALA B 1 136 ? 1.685 18.828 -6.16 1 98.81 136 ALA B C 1
ATOM 2346 O O . ALA B 1 136 ? 0.935 18.094 -5.516 1 98.81 136 ALA B O 1
ATOM 2347 N N . ALA B 1 137 ? 1.24 19.609 -7.109 1 98.75 137 ALA B N 1
ATOM 2348 C CA . ALA B 1 137 ? -0.175 19.844 -7.375 1 98.75 137 ALA B CA 1
ATOM 2349 C C . ALA B 1 137 ? -0.839 18.609 -7.977 1 98.75 137 ALA B C 1
ATOM 2351 O O . ALA B 1 137 ? -0.231 17.906 -8.781 1 98.75 137 ALA B O 1
ATOM 2352 N N . ALA B 1 138 ? -2.062 18.344 -7.574 1 98 138 ALA B N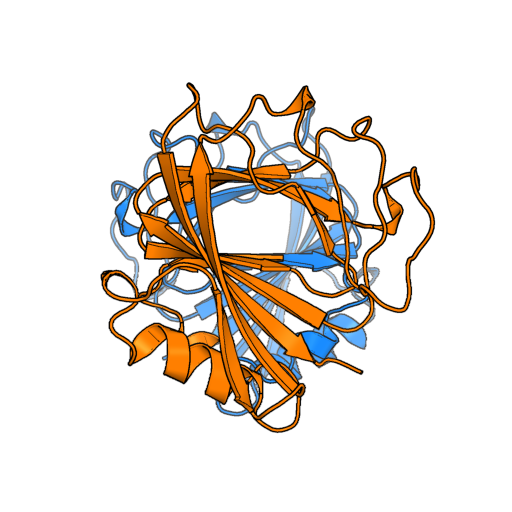 1
ATOM 2353 C CA . ALA B 1 138 ? -2.971 17.438 -8.273 1 98 138 ALA B CA 1
ATOM 2354 C C . ALA B 1 138 ? -3.803 18.188 -9.312 1 98 138 ALA B C 1
ATOM 2356 O O . ALA B 1 138 ? -4.969 18.5 -9.07 1 98 138 ALA B O 1
ATOM 2357 N N . GLY B 1 139 ? -3.348 18.312 -10.453 1 96.5 139 GLY B N 1
ATOM 2358 C CA . GLY B 1 139 ? -3.916 19.266 -11.406 1 96.5 139 GLY B CA 1
ATOM 2359 C C . GLY B 1 139 ? -3.355 20.672 -11.258 1 96.5 139 GLY B C 1
ATOM 2360 O O . GLY B 1 139 ? -2.164 20.891 -11.484 1 96.5 139 GLY B O 1
ATOM 2361 N N . GLU B 1 140 ? -4.164 21.625 -10.75 1 97.56 140 GLU B N 1
ATOM 2362 C CA . GLU B 1 140 ? -3.75 23.016 -10.547 1 97.56 140 GLU B CA 1
ATOM 2363 C C . GLU B 1 140 ? -3.316 23.25 -9.109 1 97.56 140 GLU B C 1
ATOM 2365 O O . GLU B 1 140 ? -3.82 22.609 -8.188 1 97.56 140 GLU B O 1
ATOM 2370 N N . PRO B 1 141 ? -2.418 24.188 -9.023 1 98.5 141 PRO B N 1
ATOM 2371 C CA . PRO B 1 141 ? -2.027 24.547 -7.66 1 98.5 141 PRO B CA 1
ATOM 2372 C C . PRO B 1 141 ? -3.223 24.891 -6.773 1 98.5 141 PRO B C 1
ATOM 2374 O O . PRO B 1 141 ? -4.176 25.531 -7.234 1 98.5 141 PRO B O 1
ATOM 2377 N N . ALA B 1 142 ? -3.191 24.406 -5.582 1 98.62 142 ALA B N 1
ATOM 2378 C CA . ALA B 1 142 ? -4.281 24.641 -4.637 1 98.62 142 ALA B CA 1
ATOM 2379 C C . ALA B 1 142 ? -3.768 24.609 -3.197 1 98.62 142 ALA B C 1
ATOM 2381 O O . ALA B 1 142 ? -2.756 23.969 -2.902 1 98.62 142 ALA B O 1
ATOM 2382 N N . MET B 1 143 ? -4.496 25.281 -2.344 1 98.62 143 MET B N 1
ATOM 2383 C CA . MET B 1 143 ? -4.168 25.297 -0.922 1 98.62 143 MET B CA 1
ATOM 2384 C C . MET B 1 143 ? -4.488 23.953 -0.279 1 98.62 143 MET B C 1
ATOM 2386 O O . MET B 1 143 ? -5.543 23.375 -0.543 1 98.62 143 MET B O 1
ATOM 2390 N N . ILE B 1 144 ? -3.553 23.453 0.508 1 98.81 144 ILE B N 1
ATOM 2391 C CA . ILE B 1 144 ? -3.797 22.219 1.241 1 98.81 144 ILE B CA 1
ATOM 2392 C C . ILE B 1 144 ? -3.34 22.375 2.689 1 98.81 144 ILE B C 1
ATOM 2394 O O . ILE B 1 144 ? -2.648 23.344 3.025 1 98.81 144 ILE B O 1
ATOM 2398 N N . LYS B 1 145 ? -3.844 21.578 3.588 1 98.88 145 LYS B N 1
ATOM 2399 C CA . LYS B 1 145 ? -3.363 21.359 4.949 1 98.88 145 LYS B CA 1
ATOM 2400 C C . LYS B 1 145 ? -3.037 19.891 5.199 1 98.88 145 LYS B C 1
ATOM 2402 O O . LYS B 1 145 ? -3.83 19.016 4.863 1 98.88 145 LYS B O 1
ATOM 2407 N N . LYS B 1 146 ? -1.842 19.656 5.715 1 98.88 146 LYS B N 1
ATOM 2408 C CA . LYS B 1 146 ? -1.504 18.266 6.043 1 98.88 146 LYS B CA 1
ATOM 2409 C C . LYS B 1 146 ? -0.678 18.188 7.324 1 98.88 146 LYS B C 1
ATOM 2411 O O . LYS B 1 146 ? -0.211 19.219 7.828 1 98.88 146 LYS B O 1
ATOM 2416 N N . VAL B 1 147 ? -0.623 17.031 7.84 1 98.94 147 VAL B N 1
ATOM 2417 C CA . VAL B 1 147 ? 0.254 16.734 8.969 1 98.94 147 VAL B CA 1
ATOM 2418 C C . VAL B 1 147 ? 1.235 15.625 8.586 1 98.94 147 VAL B C 1
ATOM 2420 O O . VAL B 1 147 ? 0.864 14.672 7.906 1 98.94 147 VAL B O 1
ATOM 2423 N N . ILE B 1 148 ? 2.488 15.836 8.852 1 98.94 148 ILE B N 1
ATOM 2424 C CA . ILE B 1 148 ? 3.537 14.828 8.703 1 98.94 148 ILE B CA 1
ATOM 2425 C C . ILE B 1 148 ? 3.934 14.289 10.078 1 98.94 148 ILE B C 1
ATOM 2427 O O . ILE B 1 148 ? 4.547 15 10.883 1 98.94 148 ILE B O 1
ATOM 2431 N N . VAL B 1 149 ? 3.586 13.094 10.359 1 98.88 149 VAL B N 1
ATOM 2432 C CA . VAL B 1 149 ? 4.051 12.477 11.594 1 98.88 149 VAL B CA 1
ATOM 2433 C C . VAL B 1 149 ? 5.383 11.766 11.352 1 98.88 149 VAL B C 1
ATOM 2435 O O . VAL B 1 149 ? 5.492 10.93 10.445 1 98.88 149 VAL B O 1
ATOM 2438 N N . LYS B 1 150 ? 6.336 12.133 12.117 1 98.69 150 LYS B N 1
ATOM 2439 C CA . LYS B 1 150 ? 7.672 11.555 12.047 1 98.69 150 LYS B CA 1
ATOM 2440 C C . LYS B 1 150 ? 7.859 10.492 13.125 1 98.69 150 LYS B C 1
ATOM 2442 O O . LYS B 1 150 ? 7.625 10.75 14.312 1 98.69 150 LYS B O 1
ATOM 2447 N N . ILE B 1 151 ? 8.242 9.344 12.727 1 98.62 151 ILE B N 1
ATOM 2448 C CA . ILE B 1 151 ? 8.461 8.227 13.633 1 98.62 151 ILE B CA 1
ATOM 2449 C C . ILE B 1 151 ? 9.938 7.812 13.586 1 98.62 151 ILE B C 1
ATOM 2451 O O . ILE B 1 151 ? 10.438 7.398 12.539 1 98.62 151 ILE B O 1
ATOM 2455 N N . LYS B 1 152 ? 10.586 7.859 14.695 1 97.88 152 LYS B N 1
ATOM 2456 C CA . LYS B 1 152 ? 12 7.504 14.758 1 97.88 152 LYS B CA 1
ATOM 2457 C C . LYS B 1 152 ? 12.195 6.008 14.539 1 97.88 152 LYS B C 1
ATOM 2459 O O . LYS B 1 152 ? 11.562 5.188 15.211 1 97.88 152 LYS B O 1
ATOM 2464 N N . GLU B 1 153 ? 12.969 5.605 13.578 1 94.31 153 GLU B N 1
ATOM 2465 C CA . GLU B 1 153 ? 13.273 4.211 13.273 1 94.31 153 GLU B CA 1
ATOM 2466 C C . GLU B 1 153 ? 14.586 3.777 13.922 1 94.31 153 GLU B C 1
ATOM 2468 O O . GLU B 1 153 ? 14.758 2.605 14.266 1 94.31 153 GLU B O 1
ATOM 2473 N N . ASN B 1 154 ? 15.586 4.5 13.891 1 79.81 154 ASN B N 1
ATOM 2474 C CA . ASN B 1 154 ? 16.922 4.227 14.414 1 79.81 154 ASN B CA 1
ATOM 2475 C C . ASN B 1 154 ? 17.297 5.191 15.539 1 79.81 154 ASN B C 1
ATOM 2477 O O . ASN B 1 154 ? 16.781 6.312 15.586 1 79.81 154 ASN B O 1
#

InterPro domains:
  IPR004375 NanQ anomerase/TabA/YiaL family [PF04074] (1-152)
  IPR004375 NanQ anomerase/TabA/YiaL family [PTHR34986] (1-152)
  IPR004375 NanQ anomerase/TabA/YiaL family [TIGR00022] (1-152)
  IPR037012 NanQ anomerase/TabA/YiaL superfamily [G3DSA:2.60.120.370] (1-154)

pLDDT: mean 97.78, std 2.44, range [79.81, 98.94]